Protein 4HDJ (pdb70)

InterPro domains:
  IPR002372 Pyrrolo-quinoline quinone repeat domain [PF13360] (75-305)
  IPR011047 Quinoprotein alcohol dehydrogenase-like superfamily [SSF50998] (29-369)
  IPR015943 WD40/YVTN repeat-like-containing domain superfamily [G3DSA:2.130.10.10] (16-380)
  IPR017687 Outer membrane protein assembly factor BamB [MF_00923] (1-379)
  IPR017687 Outer membrane protein assembly factor BamB [TIGR03300] (5-377)
  IPR018391 Pyrrolo-quinoline quinone beta-propeller repeat [SM00564] (62-93)
  IPR018391 Pyrrolo-quinoline quinone beta-propeller repeat [SM00564] (101-133)
  IPR018391 Pyrrolo-quinoline quinone beta-propeller repeat [SM00564] (142-173)
  IPR018391 Pyrrolo-quinoline quinone beta-propeller repeat [SM00564] (187-218)
  IPR018391 Pyrrolo-quinoline quinone beta-propeller repeat [SM00564] (238-269)
  IPR018391 Pyrrolo-quinoline quinone beta-propeller repeat [SM00564] (317-348)

Foldseek 3Di:
DWFDDDDDAADWEKDFQDKDFFAQAAPPAPAHAAWDDDPQWIWGHHQQQKIWIARQRRRHTQEIDRRRAGWQADFEDDQQWTWTWHQQQKIWTAGNRYRHTQEIDRDDAGFRYHWYDPNQWTWTAHQQGKTWTAGNRYRHTQDIAAPSDDDDQEGENEYWDDDDQWIWAQHRQQKIWIARNRRRHTPDIGRWADGDDPPVVPHHYYDYQQWDDDPQWIWRFGHPPKTFIAGNNYRHTPAMGHRHGFLHWEDDPQWIWTHHQQAKIWIAHNHRPDTQEMDRSRGRFRWATWYCAPQWIWIKGQQQKIFTAGVRYRHTNDIDRQERNIFHYYWDDDHQKTWTAGSRRMTIIIGIPPD

Radius of gyration: 19.26 Å; Cα contacts (8 Å, |Δi|>4): 1097; chains: 1; bounding box: 52×44×40 Å

Organism: Pseudomonas aeruginosa (strain ATCC 15692 / DSM 22644 / CIP 104116 / JCM 14847 / LMG 12228 / 1C / PRS 101 / PAO1) (NCBI:txid208964)

Sequence (355 aa):
PPAELTDFKEEVVLSKQWSRSVGDGQGDLYNLLEPAVDGSTIYAASAEGRVMAIQRETGDVLWKKDLERPVSGGVGVGYGLVLVGTLRGDVIALDEATGKKKWTKRVNSEVLSAPATNGDVVVVQTQDDKLIGLDAASGDQRWIYESTVPVLTLRGTGAPLIAGNMALAGLASGKVVAVDVQRGLPIWEQRVAIPQGRSELDRVVDIDGGLLLSGDTLYVVSYQGRAAALDVNSGRLLWQREASSYVGVAEGFGNIYVSQASGSVEGLDSRGASSLWNNDALARRQLSAPAVFSSNVVVGDLEGYVHLLSQVDGRFVGRERVDSDGVRVRPLVVGSWMYVFGNGGKLVAYTIRPG

Nearest PDB structures (foldseek):
  4hdj-assembly1_A  TM=1.003E+00  e=1.041E-75  Pseudomonas aeruginosa PAO1
  8qpv-assembly1_B  TM=9.099E-01  e=6.293E-30  Escherichia coli
  7ncs-assembly1_B  TM=8.739E-01  e=2.851E-30  Escherichia coli K-12
  6lyu-assembly1_B  TM=8.998E-01  e=1.660E-28  Escherichia coli K-12
  8qp5-assembly1_B  TM=8.867E-01  e=5.198E-29  Escherichia coli

CATH classification: 2.130.10.10

B-factor: mean 24.97, std 16.65, range [6.49, 145.75]

Structure (mmCIF, N/CA/C/O backbone):
data_4HDJ
#
_entry.id   4HDJ
#
_cell.length_a   82.984
_cell.length_b   82.984
_cell.length_c   83.380
_cell.angle_alpha   90.00
_cell.angle_beta   90.00
_cell.angle_gamma   120.00
#
_symmetry.space_group_name_H-M   'P 32 2 1'
#
loop_
_entity.id
_entity.type
_entity.pdbx_description
1 polymer 'Outer membrane protein assembly factor BamB'
2 water water
#
loop_
_atom_site.group_PDB
_atom_site.id
_atom_site.type_symbol
_atom_site.label_atom_id
_atom_site.label_alt_id
_atom_site.label_comp_id
_atom_site.label_asym_id
_atom_site.label_entity_id
_atom_site.label_seq_id
_atom_site.pdbx_PDB_ins_code
_atom_site.Cartn_x
_atom_site.Cartn_y
_atom_site.Cartn_z
_atom_site.occupancy
_atom_site.B_iso_or_equiv
_atom_site.auth_seq_id
_atom_site.auth_comp_id
_atom_site.auth_asym_id
_atom_site.auth_atom_id
_atom_site.pdbx_PDB_model_num
ATOM 1 N N . PRO A 1 13 ? 23.638 69.871 6.471 1.00 48.36 28 PRO A N 1
ATOM 2 C CA . PRO A 1 13 ? 24.822 69.353 5.770 1.00 42.25 28 PRO A CA 1
ATOM 3 C C . PRO A 1 13 ? 25.896 68.943 6.778 1.00 28.03 28 PRO A C 1
ATOM 4 O O . PRO A 1 13 ? 26.333 69.788 7.560 1.00 30.79 28 PRO A O 1
ATOM 8 N N . PRO A 1 14 ? 26.308 67.661 6.782 1.00 28.07 29 PRO A N 1
ATOM 9 C CA . PRO A 1 14 ? 27.246 67.238 7.826 1.00 18.91 29 PRO A CA 1
ATOM 10 C C . PRO A 1 14 ? 28.527 68.057 7.816 1.00 16.97 29 PRO A C 1
ATOM 11 O O . PRO A 1 14 ? 29.022 68.403 6.765 1.00 17.42 29 PRO A O 1
ATOM 15 N N . ALA A 1 15 ? 29.066 68.322 8.992 1.00 16.53 30 ALA A N 1
ATOM 16 C CA . ALA A 1 15 ? 30.353 68.991 9.104 1.00 13.05 30 ALA A CA 1
ATOM 17 C C . ALA A 1 15 ? 31.405 68.225 8.317 1.00 20.18 30 ALA A C 1
ATOM 18 O O . ALA A 1 15 ? 31.453 66.992 8.367 1.00 20.79 30 ALA A O 1
ATOM 20 N N . GLU A 1 16 ? 32.292 68.942 7.633 1.00 17.30 31 GLU A N 1
ATOM 21 C CA . GLU A 1 16 ? 33.364 68.288 6.894 1.00 19.24 31 GLU A CA 1
ATOM 22 C C . GLU A 1 16 ? 34.340 67.619 7.842 1.00 17.65 31 GLU A C 1
ATOM 23 O O . GLU A 1 16 ? 34.548 68.079 8.959 1.00 18.49 31 GLU A O 1
ATOM 29 N N . LEU A 1 17 ? 34.930 66.520 7.395 1.00 15.65 32 LEU A N 1
ATOM 30 C CA . LEU A 1 17 ? 35.951 65.861 8.196 1.00 20.36 32 LEU A CA 1
ATOM 31 C C . LEU A 1 17 ? 37.114 66.799 8.486 1.00 24.84 32 LEU A C 1
ATOM 32 O O . LEU A 1 17 ? 37.477 67.644 7.665 1.00 25.48 32 LEU A O 1
ATOM 37 N N . THR A 1 18 ? 37.689 66.633 9.670 1.00 18.66 33 THR A N 1
ATOM 38 C CA . THR A 1 18 ? 38.767 67.477 10.154 1.00 19.37 33 THR A CA 1
ATOM 39 C C . THR A 1 18 ? 40.074 66.695 10.179 1.00 26.64 33 THR A C 1
ATOM 40 O O . THR A 1 18 ? 40.080 65.486 10.387 1.00 19.94 33 THR A O 1
ATOM 47 N N . ASP A 1 19 ? 41.184 67.400 9.996 1.00 30.17 34 ASP A N 1
ATOM 48 C CA . ASP A 1 19 ? 42.506 66.796 10.109 1.00 21.19 34 ASP A CA 1
ATOM 49 C C . ASP A 1 19 ? 42.867 66.499 11.558 1.00 23.84 34 ASP A C 1
ATOM 50 O O . ASP A 1 19 ? 42.494 67.224 12.487 1.00 25.61 34 ASP A O 1
ATOM 55 N N . PHE A 1 20 ? 43.629 65.437 11.751 1.00 20.22 35 PHE A N 1
ATOM 56 C CA . PHE A 1 20 ? 44.107 65.090 13.071 1.00 13.45 35 PHE A CA 1
ATOM 57 C C . PHE A 1 20 ? 45.380 64.282 12.911 1.00 19.92 35 PHE A C 1
ATOM 58 O O . PHE A 1 20 ? 45.706 63.849 11.813 1.00 20.87 35 PHE A O 1
ATOM 66 N N . LYS A 1 21 ? 46.083 64.080 14.014 1.00 22.88 36 LYS A N 1
ATOM 67 C CA . LYS A 1 21 ? 47.335 63.349 13.979 1.00 28.00 36 LYS A CA 1
ATOM 68 C C . LYS A 1 21 ? 46.991 61.909 14.291 1.00 22.36 36 LYS A C 1
ATOM 69 O O . LYS A 1 21 ? 46.542 61.612 15.396 1.00 20.32 36 LYS A O 1
ATOM 75 N N . GLU A 1 22 ? 47.167 61.033 13.302 1.00 25.95 37 GLU A N 1
ATOM 76 C CA . GLU A 1 22 ? 46.790 59.624 13.446 1.00 20.22 37 GLU A CA 1
ATOM 77 C C . GLU A 1 22 ? 47.690 58.897 14.422 1.00 28.67 37 GLU A C 1
ATOM 78 O O . GLU A 1 22 ? 48.903 58.883 14.264 1.00 22.90 37 GLU A O 1
ATOM 84 N N . GLU A 1 23 ? 47.091 58.299 15.442 1.00 15.27 38 GLU A N 1
ATOM 85 C CA . GLU A 1 23 ? 47.861 57.560 16.447 1.00 23.91 38 GLU A CA 1
ATOM 86 C C . GLU A 1 23 ? 47.396 56.124 16.575 1.00 24.54 38 GLU A C 1
ATOM 87 O O . GLU A 1 23 ? 48.131 55.256 17.032 1.00 17.74 38 GLU A O 1
ATOM 93 N N . VAL A 1 24 ? 46.141 55.906 16.208 1.00 11.19 39 VAL A N 1
ATOM 94 C CA . VAL A 1 24 ? 45.498 54.584 16.312 1.00 14.41 39 VAL A CA 1
ATOM 95 C C . VAL A 1 24 ? 44.975 54.146 14.951 1.00 19.31 39 VAL A C 1
ATOM 96 O O . VAL A 1 24 ? 44.259 54.879 14.292 1.00 18.66 39 VAL A O 1
ATOM 106 N N . VAL A 1 25 ? 45.363 52.946 14.525 1.00 15.85 40 VAL A N 1
ATOM 107 C CA . VAL A 1 25 ? 45.029 52.458 13.204 1.00 12.52 40 VAL A CA 1
ATOM 108 C C . VAL A 1 25 ? 44.426 51.083 13.370 1.00 16.31 40 VAL A C 1
ATOM 109 O O . VAL A 1 25 ? 44.976 50.240 14.094 1.00 12.75 40 VAL A O 1
ATOM 119 N N . LEU A 1 26 ? 43.305 50.871 12.694 1.00 11.03 41 LEU A N 1
ATOM 120 C CA . LEU A 1 26 ? 42.614 49.603 12.723 1.00 14.21 41 LEU A CA 1
ATOM 121 C C . LEU A 1 26 ? 43.151 48.674 11.666 1.00 14.85 41 LEU A C 1
ATOM 122 O O . LEU A 1 26 ? 43.460 49.084 10.544 1.00 15.28 41 LEU A O 1
ATOM 127 N N . SER A 1 27 ? 43.230 47.403 12.044 1.00 14.88 42 SER A N 1
ATOM 128 C CA . SER A 1 27 ? 43.600 46.333 11.134 1.00 12.04 42 SER A CA 1
ATOM 129 C C . SER A 1 27 ? 42.325 45.554 10.836 1.00 11.96 42 SER A C 1
ATOM 130 O O . SER A 1 27 ? 41.682 45.066 11.755 1.00 13.26 42 SER A O 1
ATOM 133 N N . LYS A 1 28 ? 41.969 45.465 9.556 1.00 15.55 43 LYS A N 1
ATOM 134 C CA . LYS A 1 28 ? 40.736 44.777 9.127 1.00 14.79 43 LYS A CA 1
ATOM 135 C C . LYS A 1 28 ? 41.037 43.282 9.061 1.00 17.62 43 LYS A C 1
ATOM 136 O O . LYS A 1 28 ? 41.846 42.838 8.235 1.00 16.33 43 LYS A O 1
ATOM 142 N N . GLN A 1 29 ? 40.415 42.518 9.942 1.00 10.68 44 GLN A N 1
ATOM 143 C CA . GLN A 1 29 ? 40.646 41.067 9.981 1.00 11.68 44 GLN A CA 1
ATOM 144 C C . GLN A 1 29 ? 39.765 40.303 9.003 1.00 16.50 44 GLN A C 1
ATOM 145 O O . GLN A 1 29 ? 40.235 39.466 8.251 1.00 14.51 44 GLN A O 1
ATOM 151 N N . TRP A 1 30 ? 38.458 40.554 9.013 1.00 16.44 45 TRP A N 1
ATOM 152 C CA . TRP A 1 30 ? 37.601 39.931 8.018 1.00 17.38 45 TRP A CA 1
ATOM 153 C C . TRP A 1 30 ? 36.404 40.802 7.798 1.00 19.89 45 TRP A C 1
ATOM 154 O O . TRP A 1 30 ? 36.126 41.670 8.627 1.00 15.96 45 TRP A O 1
ATOM 165 N N . SER A 1 31 ? 35.746 40.618 6.662 1.00 19.32 46 SER A N 1
ATOM 166 C CA . SER A 1 31 ? 34.460 41.286 6.408 1.00 22.84 46 SER A CA 1
ATOM 167 C C . SER A 1 31 ? 33.531 40.343 5.667 1.00 17.81 46 SER A C 1
ATOM 168 O O . SER A 1 31 ? 33.942 39.554 4.810 1.00 15.14 46 SER A O 1
ATOM 171 N N . ARG A 1 32 ? 32.264 40.410 6.033 1.00 20.48 47 ARG A N 1
ATOM 172 C CA . ARG A 1 32 ? 31.246 39.563 5.441 1.00 22.77 47 ARG A CA 1
ATOM 173 C C . ARG A 1 32 ? 30.008 40.430 5.248 1.00 22.65 47 ARG A C 1
ATOM 174 O O . ARG A 1 32 ? 29.662 41.221 6.128 1.00 21.29 47 ARG A O 1
ATOM 182 N N . SER A 1 33 ? 29.357 40.284 4.102 1.00 16.88 48 SER A N 1
ATOM 183 C CA . SER A 1 33 ? 28.132 41.017 3.835 1.00 19.43 48 SER A CA 1
ATOM 184 C C . SER A 1 33 ? 27.002 40.155 4.328 1.00 24.65 48 SER A C 1
ATOM 185 O O . SER A 1 33 ? 26.974 38.945 4.062 1.00 22.47 48 SER A O 1
ATOM 188 N N . VAL A 1 34 ? 26.088 40.756 5.074 1.00 22.01 49 VAL A N 1
ATOM 189 C CA . VAL A 1 34 ? 24.899 40.036 5.462 1.00 26.84 49 VAL A CA 1
ATOM 190 C C . VAL A 1 34 ? 23.687 40.743 4.897 1.00 29.81 49 VAL A C 1
ATOM 191 O O . VAL A 1 34 ? 23.278 41.814 5.352 1.00 21.76 49 VAL A O 1
ATOM 201 N N . GLY A 1 35 ? 23.146 40.139 3.849 1.00 23.26 50 GLY A N 1
ATOM 202 C CA . GLY A 1 35 ? 21.950 40.652 3.224 1.00 18.79 50 GLY A CA 1
ATOM 203 C C . GLY A 1 35 ? 22.114 42.120 2.891 1.00 19.09 50 GLY A C 1
ATOM 204 O O . GLY A 1 35 ? 23.193 42.524 2.481 1.00 23.45 50 GLY A O 1
ATOM 205 N N . ASP A 1 36 ? 21.038 42.893 3.081 1.00 21.32 51 ASP A N 1
ATOM 206 C CA . ASP A 1 36 ? 20.985 44.349 2.827 1.00 20.20 51 ASP A CA 1
ATOM 207 C C . ASP A 1 36 ? 21.167 45.191 4.104 1.00 19.49 51 ASP A C 1
ATOM 208 O O . ASP A 1 36 ? 20.802 46.357 4.142 1.00 18.90 51 ASP A O 1
ATOM 213 N N . GLY A 1 37 ? 21.698 44.589 5.161 1.00 16.32 52 GLY A N 1
ATOM 214 C CA . GLY A 1 37 ? 21.919 45.315 6.409 1.00 17.16 52 GLY A CA 1
ATOM 215 C C . GLY A 1 37 ? 20.606 45.806 6.970 1.00 21.88 52 GLY A C 1
ATOM 216 O O . GLY A 1 37 ? 19.688 45.003 7.195 1.00 18.54 52 GLY A O 1
ATOM 217 N N . GLN A 1 38 ? 20.496 47.117 7.153 1.00 19.22 53 GLN A N 1
ATOM 218 C CA . GLN A 1 38 ? 19.341 47.724 7.816 1.00 13.53 53 GLN A CA 1
ATOM 219 C C . GLN A 1 38 ? 18.232 47.987 6.824 1.00 10.55 53 GLN A C 1
ATOM 220 O O . GLN A 1 38 ? 17.127 48.424 7.208 1.00 14.41 53 GLN A O 1
ATOM 226 N N . GLY A 1 39 ? 18.542 47.816 5.545 1.00 15.76 54 GLY A N 1
ATOM 227 C CA . GLY A 1 39 ? 17.554 48.034 4.503 1.00 18.35 54 GLY A CA 1
ATOM 228 C C . GLY A 1 39 ? 16.957 49.417 4.630 1.00 19.50 54 GLY A C 1
ATOM 229 O O . GLY A 1 39 ? 17.686 50.389 4.694 1.00 16.84 54 GLY A O 1
ATOM 230 N N . ASP A 1 40 ? 15.627 49.504 4.650 1.00 19.33 55 ASP A N 1
ATOM 231 C CA . ASP A 1 40 ? 14.921 50.779 4.764 1.00 23.04 55 ASP A CA 1
ATOM 232 C C . ASP A 1 40 ? 14.346 51.005 6.171 1.00 21.35 55 ASP A C 1
ATOM 233 O O . ASP A 1 40 ? 13.533 51.906 6.398 1.00 16.85 55 ASP A O 1
ATOM 238 N N . LEU A 1 41 ? 14.769 50.182 7.122 1.00 15.80 56 LEU A N 1
ATOM 239 C CA . LEU A 1 41 ? 14.351 50.351 8.507 1.00 12.96 56 LEU A CA 1
ATOM 240 C C . LEU A 1 41 ? 14.758 51.703 9.033 1.00 14.41 56 LEU A C 1
ATOM 241 O O . LEU A 1 41 ? 15.830 52.181 8.698 1.00 17.05 56 LEU A O 1
ATOM 246 N N . TYR A 1 42 ? 13.935 52.291 9.901 1.00 10.00 57 TYR A N 1
ATOM 247 C CA . TYR A 1 42 ? 14.335 53.474 10.669 1.00 12.88 57 TYR A CA 1
ATOM 248 C C . TYR A 1 42 ? 14.984 53.082 12.003 1.00 18.40 57 TYR A C 1
ATOM 249 O O . TYR A 1 42 ? 15.729 53.877 12.614 1.00 15.08 57 TYR A O 1
ATOM 258 N N . ASN A 1 43 ? 14.655 51.884 12.476 1.00 11.95 58 ASN A N 1
ATOM 259 C CA . ASN A 1 43 ? 15.256 51.351 13.700 1.00 15.68 58 ASN A CA 1
ATOM 260 C C . ASN A 1 43 ? 16.498 50.541 13.294 1.00 18.71 58 ASN A C 1
ATOM 261 O O . ASN A 1 43 ? 16.947 50.641 12.157 1.00 18.34 58 ASN A O 1
ATOM 266 N N . LEU A 1 44 ? 17.074 49.763 14.203 1.00 10.06 59 LEU A N 1
ATOM 267 C CA . LEU A 1 44 ? 18.358 49.123 13.941 1.00 10.09 59 LEU A CA 1
ATOM 268 C C . LEU A 1 44 ? 18.343 47.628 14.278 1.00 11.16 59 LEU A C 1
ATOM 269 O O . LEU A 1 44 ? 17.809 47.228 15.314 1.00 12.14 59 LEU A O 1
ATOM 274 N N . LEU A 1 45 ? 18.957 46.817 13.417 1.00 9.83 60 LEU A N 1
ATOM 275 C CA . LEU A 1 45 ? 19.239 45.416 13.726 1.00 11.73 60 LEU A CA 1
ATOM 276 C C . LEU A 1 45 ? 20.684 45.368 14.207 1.00 15.18 60 LEU A C 1
ATOM 277 O O . LEU A 1 45 ? 21.580 45.925 13.560 1.00 17.30 60 LEU A O 1
ATOM 282 N N . GLU A 1 46 ? 20.895 44.722 15.340 1.00 12.93 61 GLU A N 1
ATOM 283 C CA . GLU A 1 46 ? 22.190 44.708 16.011 1.00 12.48 61 GLU A CA 1
ATOM 284 C C . GLU A 1 46 ? 22.772 43.305 16.020 1.00 13.99 61 GLU A C 1
ATOM 285 O O . GLU A 1 46 ? 22.117 42.382 16.499 1.00 16.42 61 GLU A O 1
ATOM 291 N N . PRO A 1 47 ? 23.998 43.119 15.493 1.00 14.06 62 PRO A N 1
ATOM 292 C CA . PRO A 1 47 ? 24.628 41.791 15.655 1.00 7.56 62 PRO A CA 1
ATOM 293 C C . PRO A 1 47 ? 24.947 41.503 17.110 1.00 11.84 62 PRO A C 1
ATOM 294 O O . PRO A 1 47 ? 25.076 42.406 17.943 1.00 13.06 62 PRO A O 1
ATOM 298 N N . ALA A 1 48 ? 25.045 40.224 17.427 1.00 10.46 63 ALA A N 1
A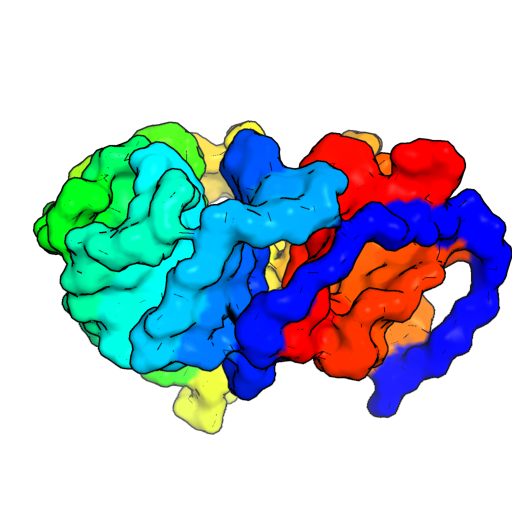TOM 299 C CA . ALA A 1 48 ? 25.312 39.827 18.785 1.00 10.11 63 ALA A CA 1
ATOM 300 C C . ALA A 1 48 ? 26.291 38.641 18.770 1.00 14.23 63 ALA A C 1
ATOM 301 O O . ALA A 1 48 ? 26.265 37.805 17.865 1.00 12.32 63 ALA A O 1
ATOM 303 N N . VAL A 1 49 ? 27.134 38.590 19.789 1.00 13.63 64 VAL A N 1
ATOM 304 C CA . VAL A 1 49 ? 28.088 37.505 19.938 1.00 13.50 64 VAL A CA 1
ATOM 305 C C . VAL A 1 49 ? 27.679 36.548 21.056 1.00 17.51 64 VAL A C 1
ATOM 306 O O . VAL A 1 49 ? 27.195 36.980 22.103 1.00 15.49 64 VAL A O 1
ATOM 316 N N . ASP A 1 50 ? 27.877 35.245 20.838 1.00 14.07 65 ASP A N 1
ATOM 317 C CA . ASP A 1 50 ? 27.813 34.276 21.915 1.00 15.02 65 ASP A CA 1
ATOM 318 C C . ASP A 1 50 ? 28.992 33.354 21.730 1.00 17.96 65 ASP A C 1
ATOM 319 O O . ASP A 1 50 ? 29.069 32.657 20.724 1.00 19.72 65 ASP A O 1
ATOM 324 N N . GLY A 1 51 ? 29.908 33.389 22.689 1.00 19.42 66 GLY A N 1
ATOM 325 C CA . GLY A 1 51 ? 31.124 32.603 22.612 1.00 25.30 66 GLY A CA 1
ATOM 326 C C . GLY A 1 51 ? 31.969 33.049 21.441 1.00 29.70 66 GLY A C 1
ATOM 327 O O . GLY A 1 51 ? 32.247 34.245 21.246 1.00 23.85 66 GLY A O 1
ATOM 328 N N . SER A 1 52 ? 32.369 32.080 20.638 1.00 20.65 67 SER A N 1
ATOM 329 C CA . SER A 1 52 ? 33.235 32.361 19.509 1.00 22.05 67 SER A CA 1
ATOM 330 C C . SER A 1 52 ? 32.455 32.672 18.239 1.00 18.76 67 SER A C 1
ATOM 331 O O . SER A 1 52 ? 33.044 32.755 17.184 1.00 18.38 67 SER A O 1
ATOM 334 N N . THR A 1 53 ? 31.134 32.870 18.326 1.00 18.04 68 THR A N 1
ATOM 335 C CA . THR A 1 53 ? 30.328 33.118 17.128 1.00 15.22 68 THR A CA 1
ATOM 336 C C . THR A 1 53 ? 29.666 34.499 17.194 1.00 16.52 68 THR A C 1
ATOM 337 O O . THR A 1 53 ? 29.249 34.922 18.267 1.00 17.90 68 THR A O 1
ATOM 344 N N . ILE A 1 54 ? 29.601 35.187 16.059 1.00 10.86 69 ILE A N 1
ATOM 345 C CA . ILE A 1 54 ? 28.804 36.410 15.919 1.00 18.22 69 ILE A CA 1
ATOM 346 C C . ILE A 1 54 ? 27.641 36.182 14.961 1.00 15.79 69 ILE A C 1
ATOM 347 O O . ILE A 1 54 ? 27.797 35.560 13.891 1.00 17.39 69 ILE A O 1
ATOM 357 N N . TYR A 1 55 ? 26.464 36.671 15.360 1.00 12.47 70 TYR A N 1
ATOM 358 C CA . TYR A 1 55 ? 25.233 36.409 14.631 1.00 15.23 70 TYR A CA 1
ATOM 359 C C . TYR A 1 55 ? 24.683 37.731 14.158 1.00 17.09 70 TYR A C 1
ATOM 360 O O . TYR A 1 55 ? 24.658 38.706 14.920 1.00 16.63 70 TYR A O 1
ATOM 369 N N . ALA A 1 56 ? 24.264 37.784 12.903 1.00 12.44 71 ALA A N 1
ATOM 370 C CA . ALA A 1 56 ? 23.793 39.044 12.344 1.00 20.74 71 ALA A CA 1
ATOM 371 C C . ALA A 1 56 ? 22.578 38.839 11.467 1.00 22.60 71 ALA A C 1
ATOM 372 O O . ALA A 1 56 ? 22.478 37.851 10.749 1.00 15.77 71 ALA A O 1
ATOM 374 N N . ALA A 1 57 ? 21.645 39.786 11.526 1.00 17.29 72 ALA A N 1
ATOM 375 C CA . ALA A 1 57 ? 20.465 39.702 10.687 1.00 20.03 72 ALA A CA 1
ATOM 376 C C . ALA A 1 57 ? 20.366 40.937 9.827 1.00 22.89 72 ALA A C 1
ATOM 377 O O . ALA A 1 57 ? 20.992 41.996 10.101 1.00 14.26 72 ALA A O 1
ATOM 379 N N . SER A 1 58 ? 19.549 40.800 8.794 1.00 15.17 73 SER A N 1
ATOM 380 C CA . SER A 1 58 ? 19.339 41.861 7.841 1.00 10.89 73 SER A CA 1
ATOM 381 C C . SER A 1 58 ? 17.855 42.042 7.548 1.00 17.33 73 SER A C 1
ATOM 382 O O . SER A 1 58 ? 17.050 41.130 7.773 1.00 12.70 73 SER A O 1
ATOM 385 N N . ALA A 1 59 ? 17.518 43.212 7.022 1.00 11.73 74 ALA A N 1
ATOM 386 C CA . ALA A 1 59 ? 16.122 43.599 6.872 1.00 22.88 74 ALA A CA 1
ATOM 387 C C . ALA A 1 59 ? 15.429 42.692 5.871 1.00 18.32 74 ALA A C 1
ATOM 388 O O . ALA A 1 59 ? 14.221 42.470 5.958 1.00 14.66 74 ALA A O 1
ATOM 390 N N . GLU A 1 60 ? 16.191 42.165 4.921 1.00 16.94 75 GLU A N 1
ATOM 391 C CA . GLU A 1 60 ? 15.634 41.248 3.919 1.00 17.42 75 GLU A CA 1
ATOM 392 C C . GLU A 1 60 ? 15.333 39.886 4.505 1.00 22.18 75 GLU A C 1
ATOM 393 O O . GLU A 1 60 ? 14.648 39.105 3.905 1.00 22.92 75 GLU A O 1
ATOM 399 N N . GLY A 1 61 ? 15.820 39.587 5.693 1.00 20.13 76 GLY A N 1
ATOM 400 C CA . GLY A 1 61 ? 15.480 38.313 6.292 1.00 19.30 76 GLY A CA 1
ATOM 401 C C . GLY A 1 61 ? 16.635 37.330 6.285 1.00 20.30 76 GLY A C 1
ATOM 402 O O . GLY A 1 61 ? 16.499 36.198 6.744 1.00 27.82 76 GLY A O 1
ATOM 403 N N . ARG A 1 62 ? 17.781 37.759 5.775 1.00 16.74 77 ARG A N 1
ATOM 404 C CA . ARG A 1 62 ? 18.973 36.928 5.837 1.00 16.80 77 ARG A CA 1
ATOM 405 C C . ARG A 1 62 ? 19.634 37.000 7.204 1.00 14.86 77 ARG A C 1
ATOM 406 O O . ARG A 1 62 ? 19.905 38.092 7.734 1.00 21.73 77 ARG A O 1
ATOM 414 N N . VAL A 1 63 ? 19.895 35.832 7.769 1.00 16.55 78 VAL A N 1
ATOM 415 C CA . VAL A 1 63 ? 20.517 35.729 9.077 1.00 15.66 78 VAL A CA 1
ATOM 416 C C . VAL A 1 63 ? 21.735 34.820 8.954 1.00 20.10 78 VAL A C 1
ATOM 417 O O . VAL A 1 63 ? 21.679 33.756 8.316 1.00 19.22 78 VAL A O 1
ATOM 427 N N . MET A 1 64 ? 22.819 35.215 9.597 1.00 16.70 79 MET A N 1
ATOM 428 C CA . MET A 1 64 ? 24.069 34.472 9.495 1.00 17.68 79 MET A CA 1
ATOM 429 C C . MET A 1 64 ? 24.740 34.254 10.831 1.00 19.35 79 MET A C 1
ATOM 430 O O . MET A 1 64 ? 24.608 35.071 11.759 1.00 16.34 79 MET A O 1
ATOM 435 N N . ALA A 1 65 ? 25.472 33.143 10.915 1.00 19.10 80 ALA A N 1
ATOM 436 C CA . ALA A 1 65 ? 26.334 32.844 12.037 1.00 17.24 80 ALA A CA 1
ATOM 437 C C . ALA A 1 65 ? 27.749 32.722 11.476 1.00 19.64 80 ALA A C 1
ATOM 438 O O . ALA A 1 65 ? 27.990 32.009 10.495 1.00 19.07 80 ALA A O 1
ATOM 440 N N . ILE A 1 66 ? 28.657 33.456 12.094 1.00 15.16 81 ILE A N 1
ATOM 441 C CA . ILE A 1 66 ? 30.017 33.643 11.564 1.00 17.00 81 ILE A CA 1
ATOM 442 C C . ILE A 1 66 ? 30.994 33.397 12.690 1.00 16.18 81 ILE A C 1
ATOM 443 O O . ILE A 1 66 ? 30.829 33.916 13.809 1.00 14.40 81 ILE A O 1
ATOM 453 N N . GLN A 1 67 ? 32.022 32.597 12.418 1.00 15.18 82 GLN A N 1
ATOM 454 C CA . GLN A 1 67 ? 33.095 32.437 13.375 1.00 19.16 82 GLN A CA 1
ATOM 455 C C . GLN A 1 67 ? 33.707 33.832 13.528 1.00 20.07 82 GLN A C 1
ATOM 456 O O . GLN A 1 67 ? 34.144 34.417 12.538 1.00 16.36 82 GLN A O 1
ATOM 462 N N . ARG A 1 68 ? 33.740 34.344 14.758 1.00 19.23 83 ARG A N 1
ATOM 463 C CA . ARG A 1 68 ? 33.947 35.772 14.988 1.00 11.39 83 ARG A CA 1
ATOM 464 C C . ARG A 1 68 ? 35.405 36.178 14.894 1.00 14.51 83 ARG A C 1
ATOM 465 O O . ARG A 1 68 ? 35.729 37.369 14.834 1.00 17.57 83 ARG A O 1
ATOM 473 N N . GLU A 1 69 ? 36.283 35.192 14.867 1.00 13.54 84 GLU A N 1
ATOM 474 C CA . GLU A 1 69 ? 37.701 35.496 14.691 1.00 9.79 84 GLU A CA 1
ATOM 475 C C . GLU A 1 69 ? 38.203 35.250 13.264 1.00 20.70 84 GLU A C 1
ATOM 476 O O . GLU A 1 69 ? 39.153 35.895 12.833 1.00 17.65 84 GLU A O 1
ATOM 482 N N . THR A 1 70 ? 37.580 34.341 12.527 1.00 24.77 85 THR A N 1
ATOM 483 C CA . THR A 1 70 ? 38.075 33.996 11.198 1.00 22.82 85 THR A CA 1
ATOM 484 C C . THR A 1 70 ? 37.212 34.528 10.097 1.00 28.20 85 THR A C 1
ATOM 485 O O . THR A 1 70 ? 37.668 34.676 8.963 1.00 20.91 85 THR A O 1
ATOM 492 N N . GLY A 1 71 ? 35.952 34.809 10.404 1.00 15.49 86 GLY A N 1
ATOM 493 C CA . GLY A 1 71 ? 35.054 35.235 9.367 1.00 22.46 86 GLY A CA 1
ATOM 494 C C . GLY A 1 71 ? 34.435 34.096 8.585 1.00 21.17 86 GLY A C 1
ATOM 495 O O . GLY A 1 71 ? 33.707 34.340 7.637 1.00 22.77 86 GLY A O 1
ATOM 496 N N . ASP A 1 72 ? 34.722 32.858 8.979 1.00 16.88 87 ASP A N 1
ATOM 497 C CA . ASP A 1 72 ? 34.178 31.693 8.300 1.00 16.96 87 ASP A CA 1
ATOM 498 C C . ASP A 1 72 ? 32.676 31.682 8.527 1.00 19.77 87 ASP A C 1
ATOM 499 O O . ASP A 1 72 ? 32.244 31.782 9.658 1.00 19.98 87 ASP A O 1
ATOM 504 N N . VAL A 1 73 ? 31.894 31.551 7.467 1.00 16.89 88 VAL A N 1
ATOM 505 C CA . VAL A 1 73 ? 30.443 31.409 7.607 1.00 25.44 88 VAL A CA 1
ATOM 506 C C . VAL A 1 73 ? 30.063 30.027 8.144 1.00 31.21 88 VAL A C 1
ATOM 507 O O . VAL A 1 73 ? 30.406 28.991 7.555 1.00 18.62 88 VAL A O 1
ATOM 517 N N . LEU A 1 74 ? 29.391 29.998 9.289 1.00 21.71 89 LEU A N 1
ATOM 518 C CA . LEU A 1 74 ? 28.983 28.721 9.885 1.00 22.43 89 LEU A CA 1
ATOM 519 C C . LEU A 1 74 ? 27.643 28.268 9.349 1.00 30.46 89 LEU A C 1
ATOM 520 O O . LEU A 1 74 ? 27.410 27.083 9.112 1.00 21.45 89 LEU A O 1
ATOM 525 N N . TRP A 1 75 ? 26.739 29.220 9.198 1.00 25.94 90 TRP A N 1
ATOM 526 C CA . TRP A 1 75 ? 25.474 28.957 8.552 1.00 25.22 90 TRP A CA 1
ATOM 527 C C . TRP A 1 75 ? 24.819 30.251 8.112 1.00 29.94 90 TRP A C 1
ATOM 528 O O . TRP A 1 75 ? 25.111 31.310 8.687 1.00 19.99 90 TRP A O 1
ATOM 539 N N . LYS A 1 76 ? 23.996 30.161 7.061 1.00 21.91 91 LYS A N 1
ATOM 540 C CA . LYS A 1 76 ? 23.125 31.254 6.626 1.00 31.41 91 LYS A CA 1
ATOM 541 C C . LYS A 1 76 ? 21.695 30.735 6.568 1.00 26.57 91 LYS A C 1
ATOM 542 O O . LYS A 1 76 ? 21.466 29.581 6.233 1.00 24.28 91 LYS A O 1
ATOM 548 N N . LYS A 1 77 ? 20.738 31.601 6.856 1.00 20.54 92 LYS A N 1
ATOM 549 C CA . LYS A 1 77 ? 19.339 31.272 6.706 1.00 20.13 92 LYS A CA 1
ATOM 550 C C . LYS A 1 77 ? 18.623 32.442 6.066 1.00 27.97 92 LYS A C 1
ATOM 551 O O . LYS A 1 77 ? 18.693 33.567 6.562 1.00 26.51 92 LYS A O 1
ATOM 557 N N . ASP A 1 78 ? 17.910 32.177 4.976 1.00 19.54 93 ASP A N 1
ATOM 558 C CA . ASP A 1 78 ? 17.116 33.202 4.314 1.00 19.06 93 ASP A CA 1
ATOM 559 C C . ASP A 1 78 ? 15.651 33.054 4.660 1.00 27.78 93 ASP A C 1
ATOM 560 O O . ASP A 1 78 ? 14.943 32.182 4.144 1.00 23.54 93 ASP A O 1
ATOM 565 N N . LEU A 1 79 ? 15.197 33.920 5.549 1.00 17.90 94 LEU A N 1
ATOM 566 C CA . LEU A 1 79 ? 13.871 33.783 6.125 1.00 19.64 94 LEU A CA 1
ATOM 567 C C . LEU A 1 79 ? 12.805 34.275 5.182 1.00 21.09 94 LEU A C 1
ATOM 568 O O . LEU A 1 79 ? 11.627 33.911 5.307 1.00 24.09 94 LEU A O 1
ATOM 573 N N . GLU A 1 80 ? 13.210 35.120 4.247 1.00 17.93 95 GLU A N 1
ATOM 574 C CA . GLU A 1 80 ? 12.289 35.685 3.276 1.00 29.15 95 GLU A CA 1
ATOM 575 C C . GLU A 1 80 ? 11.072 36.285 3.976 1.00 37.71 95 GLU A C 1
ATOM 576 O O . GLU A 1 80 ? 9.921 35.936 3.749 1.00 24.87 95 GLU A O 1
ATOM 582 N N . ARG A 1 81 ? 11.363 37.212 4.865 1.00 46.48 96 ARG A N 1
ATOM 583 C CA . ARG A 1 81 ? 10.341 38.088 5.364 1.00 49.64 96 ARG A CA 1
ATOM 584 C C . ARG A 1 81 ? 11.038 39.174 6.133 1.00 30.43 96 ARG A C 1
ATOM 585 O O . ARG A 1 81 ? 12.184 38.986 6.552 1.00 18.48 96 ARG A O 1
ATOM 593 N N . PRO A 1 82 ? 10.391 40.341 6.213 1.00 36.50 97 PRO A N 1
ATOM 594 C CA . PRO A 1 82 ? 10.870 41.594 6.803 1.00 22.92 97 PRO A CA 1
ATOM 595 C C . PRO A 1 82 ? 11.271 41.586 8.266 1.00 19.83 97 PRO A C 1
ATOM 596 O O . PRO A 1 82 ? 10.532 41.985 9.175 1.00 24.54 97 PRO A O 1
ATOM 600 N N . VAL A 1 83 ? 12.535 41.266 8.485 1.00 13.14 98 VAL A N 1
ATOM 601 C CA . VAL A 1 83 ? 13.048 41.248 9.826 1.00 10.75 98 VAL A CA 1
ATOM 602 C C . VAL A 1 83 ? 13.217 42.705 10.291 1.00 12.81 98 VAL A C 1
ATOM 603 O O . VAL A 1 83 ? 13.732 43.560 9.545 1.00 15.64 98 VAL A O 1
ATOM 613 N N . SER A 1 84 ? 12.744 42.975 11.508 1.00 16.73 99 SER A N 1
ATOM 614 C CA . SER A 1 84 ? 12.704 44.339 12.044 1.00 15.85 99 SER A CA 1
ATOM 615 C C . SER A 1 84 ? 13.244 44.420 13.442 1.00 19.76 99 SER A C 1
ATOM 616 O O . SER A 1 84 ? 13.419 45.485 13.995 1.00 20.22 99 SER A O 1
ATOM 619 N N . GLY A 1 85 ? 13.490 43.291 14.053 1.00 15.03 100 GLY A N 1
ATOM 620 C CA . GLY A 1 85 ? 14.027 43.319 15.385 1.00 12.09 100 GLY A CA 1
ATOM 621 C C . GLY A 1 85 ? 15.012 42.197 15.434 1.00 20.98 100 GLY A C 1
ATOM 622 O O . GLY A 1 85 ? 14.758 41.092 14.948 1.00 18.66 100 GLY A O 1
ATOM 623 N N . GLY A 1 86 ? 16.156 42.469 16.007 1.00 12.58 101 GLY A N 1
ATOM 624 C CA . GLY A 1 86 ? 17.165 41.435 16.009 1.00 7.11 101 GLY A CA 1
ATOM 625 C C . GLY A 1 86 ? 18.539 41.811 16.477 1.00 22.19 101 GLY A C 1
ATOM 626 O O . GLY A 1 86 ? 18.829 42.963 16.754 1.00 31.96 101 GLY A O 1
ATOM 627 N N . VAL A 1 87 ? 19.397 40.892 16.114 1.00 24.26 102 VAL A N 1
ATOM 628 C CA . VAL A 1 87 ? 19.630 39.630 16.827 1.00 25.68 102 VAL A CA 1
ATOM 629 C C . VAL A 1 87 ? 19.589 39.424 18.339 1.00 15.11 102 VAL A C 1
ATOM 630 O O . VAL A 1 87 ? 20.423 39.899 19.067 1.00 11.78 102 VAL A O 1
ATOM 640 N N . GLY A 1 88 ? 18.645 38.608 18.786 1.00 11.73 103 GLY A N 1
ATOM 641 C CA . GLY A 1 88 ? 18.720 38.034 20.118 1.00 9.99 103 GLY A CA 1
ATOM 642 C C . GLY A 1 88 ? 19.418 36.676 20.052 1.00 13.35 103 GLY A C 1
ATOM 643 O O . GLY A 1 88 ? 19.234 35.947 19.107 1.00 15.52 103 GLY A O 1
ATOM 644 N N . VAL A 1 89 ? 20.228 36.343 21.043 1.00 13.50 104 VAL A N 1
ATOM 645 C CA . VAL A 1 89 ? 20.879 35.043 21.032 1.00 9.29 104 VAL A CA 1
ATOM 646 C C . VAL A 1 89 ? 21.080 34.527 22.447 1.00 17.27 104 VAL A C 1
ATOM 647 O O . VAL A 1 89 ? 21.208 35.291 23.402 1.00 15.78 104 VAL A O 1
ATOM 657 N N . GLY A 1 90 ? 21.067 33.215 22.590 1.00 17.51 105 GLY A N 1
ATOM 658 C CA . GLY A 1 90 ? 21.467 32.618 23.836 1.00 26.12 105 GLY A CA 1
ATOM 659 C C . GLY A 1 90 ? 20.844 31.257 23.984 1.00 23.23 105 GLY A C 1
ATOM 660 O O . GLY A 1 90 ? 19.796 30.974 23.417 1.00 19.68 105 GLY A O 1
ATOM 661 N N . TYR A 1 91 ? 21.506 30.407 24.748 1.00 17.95 106 TYR A N 1
ATOM 662 C CA . TYR A 1 91 ? 20.897 29.166 25.204 1.00 18.29 106 TYR A CA 1
ATOM 663 C C . TYR A 1 91 ? 20.358 28.325 24.064 1.00 17.31 106 TYR A C 1
ATOM 664 O O . TYR A 1 91 ? 19.358 27.638 24.227 1.00 21.63 106 TYR A O 1
ATOM 673 N N . GLY A 1 92 ? 21.038 28.366 22.928 1.00 14.75 107 GLY A N 1
ATOM 674 C CA . GLY A 1 92 ? 20.726 27.525 21.797 1.00 22.99 107 GLY A CA 1
ATOM 675 C C . GLY A 1 92 ? 19.804 28.129 20.756 1.00 23.86 107 GLY A C 1
ATOM 676 O O . GLY A 1 92 ? 19.440 27.452 19.800 1.00 16.21 107 GLY A O 1
ATOM 677 N N . LEU A 1 93 ? 19.403 29.385 20.933 1.00 19.60 108 LEU A N 1
ATOM 678 C CA . LEU A 1 93 ? 18.520 30.022 19.964 1.00 15.52 108 LEU A CA 1
ATOM 679 C C . LEU A 1 93 ? 19.110 31.319 19.437 1.00 17.18 108 LEU A C 1
ATOM 680 O O . LEU A 1 93 ? 19.807 32.029 20.158 1.00 16.98 108 LEU A O 1
ATOM 685 N N . VAL A 1 94 ? 18.804 31.619 18.178 1.00 11.52 109 VAL A N 1
ATOM 686 C CA . VAL A 1 94 ? 18.966 32.953 17.623 1.00 15.10 109 VAL A CA 1
ATOM 687 C C . VAL A 1 94 ? 17.556 33.460 17.352 1.00 18.36 109 VAL A C 1
ATOM 688 O O . VAL A 1 94 ? 16.745 32.700 16.841 1.00 15.71 109 VAL A O 1
ATOM 698 N N . LEU A 1 95 ? 17.268 34.723 17.678 1.00 12.19 110 LEU A N 1
ATOM 699 C CA . LEU A 1 95 ? 15.892 35.226 17.683 1.00 12.57 110 LEU A CA 1
ATOM 700 C C . LEU A 1 95 ? 15.753 36.537 16.933 1.00 14.51 110 LEU A C 1
ATOM 701 O O . LEU A 1 95 ? 16.583 37.443 17.080 1.00 10.17 110 LEU A O 1
ATOM 706 N N . VAL A 1 96 ? 14.709 36.621 16.109 1.00 13.31 111 VAL A N 1
ATOM 707 C CA . VAL A 1 96 ? 14.393 37.853 15.390 1.00 14.87 111 VAL A CA 1
ATOM 708 C C . VAL A 1 96 ? 12.909 38.121 15.451 1.00 17.20 111 VAL A C 1
ATOM 709 O O . VAL A 1 96 ? 12.106 37.227 15.753 1.00 11.95 111 VAL A O 1
ATOM 719 N N . GLY A 1 97 ? 12.548 39.371 15.204 1.00 14.94 112 GLY A N 1
ATOM 720 C CA . GLY A 1 97 ? 11.143 39.765 15.092 1.00 10.71 112 GLY A CA 1
ATOM 721 C C . GLY A 1 97 ? 1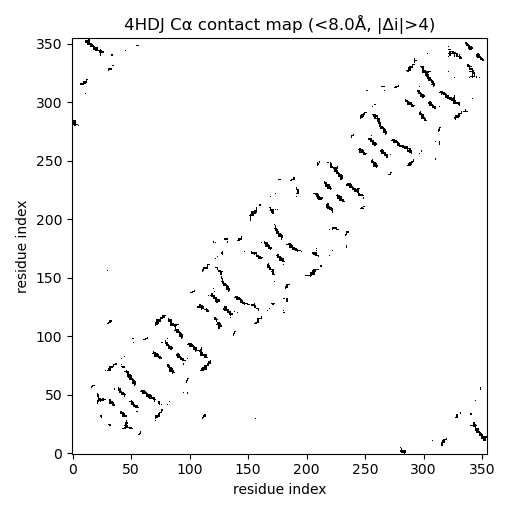0.936 40.321 13.705 1.00 13.86 112 GLY A C 1
ATOM 722 O O . GLY A 1 97 ? 11.888 40.760 13.034 1.00 16.25 112 GLY A O 1
ATOM 723 N N . THR A 1 98 ? 9.680 40.326 13.275 1.00 14.68 113 THR A N 1
ATOM 724 C CA . THR A 1 98 ? 9.324 40.796 11.952 1.00 18.52 113 THR A CA 1
ATOM 725 C C . THR A 1 98 ? 8.312 41.946 12.086 1.00 20.89 113 THR A C 1
ATOM 726 O O . THR A 1 98 ? 7.677 42.143 13.141 1.00 17.41 113 THR A O 1
ATOM 733 N N . LEU A 1 99 ? 8.187 42.714 11.016 1.00 21.61 114 LEU A N 1
ATOM 734 C CA . LEU A 1 99 ? 7.224 43.812 10.958 1.00 17.64 114 LEU A CA 1
ATOM 735 C C . LEU A 1 99 ? 5.786 43.320 10.965 1.00 22.31 114 LEU A C 1
ATOM 736 O O . LEU A 1 99 ? 4.859 44.110 11.120 1.00 21.61 114 LEU A O 1
ATOM 741 N N . ARG A 1 100 ? 5.610 42.017 10.771 1.00 17.81 115 ARG A N 1
ATOM 742 C CA . ARG A 1 100 ? 4.288 41.398 10.748 1.00 16.93 115 ARG A CA 1
ATOM 743 C C . ARG A 1 100 ? 3.954 40.916 12.146 1.00 22.52 115 ARG A C 1
ATOM 744 O O . ARG A 1 100 ? 2.851 40.436 12.408 1.00 24.44 115 ARG A O 1
ATOM 752 N N . GLY A 1 101 ? 4.916 41.040 13.047 1.00 14.80 116 GLY A N 1
ATOM 753 C CA . GLY A 1 101 ? 4.713 40.661 14.428 1.00 19.42 116 GLY A CA 1
ATOM 754 C C . GLY A 1 101 ? 5.126 39.225 14.674 1.00 19.68 116 GLY A C 1
ATOM 755 O O . GLY A 1 101 ? 4.787 38.646 15.686 1.00 20.69 116 GLY A O 1
ATOM 756 N N . ASP A 1 102 ? 5.881 38.642 13.759 1.00 8.87 117 ASP A N 1
ATOM 757 C CA . ASP A 1 102 ? 6.375 37.292 13.998 1.00 8.91 117 ASP A CA 1
ATOM 758 C C . ASP A 1 102 ? 7.610 37.347 14.867 1.00 13.81 117 ASP A C 1
ATOM 759 O O . ASP A 1 102 ? 8.415 38.260 14.717 1.00 14.49 117 ASP A O 1
ATOM 764 N N . VAL A 1 103 ? 7.747 36.367 15.768 1.00 8.18 118 VAL A N 1
ATOM 765 C CA . VAL A 1 103 ? 8.997 36.131 16.474 1.00 8.07 118 VAL A CA 1
ATOM 766 C C . VAL A 1 103 ? 9.458 34.764 15.991 1.00 10.21 118 VAL A C 1
ATOM 767 O O . VAL A 1 103 ? 8.720 33.802 16.087 1.00 10.89 118 VAL A O 1
ATOM 777 N N . ILE A 1 104 ? 10.655 34.699 15.447 1.00 9.73 119 ILE A N 1
ATOM 778 C CA . ILE A 1 104 ? 11.165 33.490 14.839 1.00 8.78 119 ILE A CA 1
ATOM 779 C C . ILE A 1 104 ? 12.412 33.079 15.576 1.00 10.44 119 ILE A C 1
ATOM 780 O O . ILE A 1 104 ? 13.321 33.890 15.820 1.00 10.10 119 ILE A O 1
ATOM 790 N N . ALA A 1 105 ? 12.425 31.813 15.964 1.00 10.09 120 ALA A N 1
ATOM 791 C CA . ALA A 1 105 ? 13.534 31.202 16.653 1.00 11.25 120 ALA A CA 1
ATOM 792 C C . ALA A 1 105 ? 14.258 30.244 15.726 1.00 13.16 120 ALA A C 1
ATOM 793 O O . ALA A 1 105 ? 13.648 29.390 15.093 1.00 13.02 120 ALA A O 1
ATOM 795 N N . LEU A 1 106 ? 15.576 30.401 15.654 1.00 11.13 121 LEU A N 1
ATOM 796 C CA . LEU A 1 106 ? 16.421 29.545 14.840 1.00 13.59 121 LEU A CA 1
ATOM 797 C C . LEU A 1 106 ? 17.413 28.802 15.727 1.00 17.26 121 LEU A C 1
ATOM 798 O O . LEU A 1 106 ? 17.830 29.310 16.759 1.00 16.09 121 LEU A O 1
ATOM 803 N N . ASP A 1 107 ? 17.830 27.613 15.310 1.00 13.89 122 ASP A N 1
ATOM 804 C CA . ASP A 1 107 ? 18.777 26.857 16.116 1.00 13.44 122 ASP A CA 1
ATOM 805 C C . ASP A 1 107 ? 20.118 27.569 16.005 1.00 18.31 122 ASP A C 1
ATOM 806 O O . ASP A 1 107 ? 20.538 27.923 14.920 1.00 13.04 122 ASP A O 1
ATOM 811 N N . GLU A 1 108 ? 20.778 27.768 17.132 1.00 20.19 123 GLU A N 1
ATOM 812 C CA . GLU A 1 108 ? 21.970 28.583 17.145 1.00 23.88 123 GLU A CA 1
ATOM 813 C C . GLU A 1 108 ? 23.098 27.872 16.429 1.00 24.83 123 GLU A C 1
ATOM 814 O O . GLU A 1 108 ? 23.974 28.509 15.857 1.00 26.51 123 GLU A O 1
ATOM 820 N N . ALA A 1 109 ? 23.062 26.546 16.441 1.00 22.32 124 ALA A N 1
ATOM 821 C CA . ALA A 1 109 ? 24.182 25.777 15.894 1.00 28.56 124 ALA A CA 1
ATOM 822 C C . ALA A 1 109 ? 24.047 25.528 14.398 1.00 32.20 124 ALA A C 1
ATOM 823 O O . ALA A 1 109 ? 25.043 25.363 13.716 1.00 22.56 124 ALA A O 1
ATOM 825 N N . THR A 1 110 ? 22.825 25.482 13.883 1.00 23.96 125 THR A N 1
ATOM 826 C CA . THR A 1 110 ? 22.614 25.109 12.480 1.00 29.04 125 THR A CA 1
ATOM 827 C C . THR A 1 110 ? 21.832 26.100 11.649 1.00 20.75 125 THR A C 1
ATOM 828 O O . THR A 1 110 ? 21.814 26.005 10.414 1.00 16.32 125 THR A O 1
ATOM 835 N N . GLY A 1 111 ? 21.140 27.021 12.322 1.00 19.34 126 GLY A N 1
ATOM 836 C CA . GLY A 1 111 ? 20.290 27.986 11.645 1.00 23.86 126 GLY A CA 1
ATOM 837 C C . GLY A 1 111 ? 18.919 27.460 11.265 1.00 23.55 126 GLY A C 1
ATOM 838 O O . GLY A 1 111 ? 18.145 28.152 10.625 1.00 20.98 126 GLY A O 1
ATOM 839 N N . LYS A 1 112 ? 18.625 26.227 11.645 1.00 18.39 127 LYS A N 1
ATOM 840 C CA . LYS A 1 112 ? 17.336 25.636 11.301 1.00 23.18 127 LYS A CA 1
ATOM 841 C C . LYS A 1 112 ? 16.225 26.366 12.062 1.00 13.25 127 LYS A C 1
ATOM 842 O O . LYS A 1 112 ? 16.345 26.607 13.261 1.00 18.97 127 LYS A O 1
ATOM 848 N N . LYS A 1 113 ? 15.140 26.683 11.376 1.00 19.56 128 LYS A N 1
ATOM 849 C CA . LYS A 1 113 ? 14.000 27.301 12.043 1.00 16.18 128 LYS A CA 1
ATOM 850 C C . LYS A 1 113 ? 13.403 26.328 13.055 1.00 15.15 128 LYS A C 1
ATOM 851 O O . LYS A 1 113 ? 13.145 25.157 12.732 1.00 13.31 128 LYS A O 1
ATOM 857 N N . LYS A 1 114 ? 13.186 26.803 14.280 1.00 15.28 129 LYS A N 1
ATOM 858 C CA . LYS A 1 114 ? 12.620 25.977 15.348 1.00 15.80 129 LYS A CA 1
ATOM 859 C C . LYS A 1 114 ? 11.129 26.242 15.564 1.00 14.13 129 LYS A C 1
ATOM 860 O O . LYS A 1 114 ? 10.335 25.323 15.713 1.00 14.07 129 LYS A O 1
ATOM 866 N N . TRP A 1 115 ? 10.761 27.511 15.614 1.00 11.06 130 TRP A N 1
ATOM 867 C CA . TRP A 1 115 ? 9.351 27.882 15.688 1.00 16.24 130 TRP A CA 1
ATOM 868 C C . TRP A 1 115 ? 9.146 29.336 15.318 1.00 9.81 130 TRP A C 1
ATOM 869 O O . TRP A 1 115 ? 10.108 30.133 15.210 1.00 12.20 130 TRP A O 1
ATOM 880 N N . THR A 1 116 ? 7.872 29.671 15.140 1.00 10.26 131 THR A N 1
ATOM 881 C CA . THR A 1 116 ? 7.479 31.029 14.817 1.00 16.35 131 THR A CA 1
ATOM 882 C C . THR A 1 116 ? 6.255 31.305 15.652 1.00 14.90 131 THR A C 1
ATOM 883 O O . THR A 1 116 ? 5.351 30.467 15.731 1.00 13.61 131 THR A O 1
ATOM 890 N N . LYS A 1 117 ? 6.233 32.458 16.309 1.00 10.59 132 LYS A N 1
ATOM 891 C CA . LYS A 1 117 ? 5.053 32.883 17.066 1.00 11.11 132 LYS A CA 1
ATOM 892 C C . LYS A 1 117 ? 4.589 34.252 16.606 1.00 13.78 132 LYS A C 1
ATOM 893 O O . LYS A 1 117 ? 5.340 35.217 16.651 1.00 11.35 132 LYS A O 1
ATOM 899 N N . ARG A 1 118 ? 3.328 34.337 16.202 1.00 10.46 133 ARG A N 1
ATOM 900 C CA . ARG A 1 118 ? 2.755 35.609 15.762 1.00 15.11 133 ARG A CA 1
ATOM 901 C C . ARG A 1 118 ? 2.314 36.322 17.007 1.00 13.29 133 ARG A C 1
ATOM 902 O O . ARG A 1 118 ? 1.512 35.816 17.803 1.00 13.62 133 ARG A O 1
ATOM 910 N N . VAL A 1 119 ? 2.827 37.526 17.161 1.00 11.66 134 VAL A N 1
ATOM 911 C CA . VAL A 1 119 ? 2.549 38.315 18.331 1.00 10.81 134 VAL A CA 1
ATOM 912 C C . VAL A 1 119 ? 1.666 39.523 17.883 1.00 12.73 134 VAL A C 1
ATOM 913 O O . VAL A 1 119 ? 1.539 39.778 16.695 1.00 13.62 134 VAL A O 1
ATOM 923 N N . ASN A 1 120 ? 1.032 40.176 18.858 1.00 12.49 135 ASN A N 1
ATOM 924 C CA . ASN A 1 120 ? 0.087 41.296 18.726 1.00 26.45 135 ASN A CA 1
ATOM 925 C C . ASN A 1 120 ? 0.486 42.557 17.970 1.00 24.71 135 ASN A C 1
ATOM 926 O O . ASN A 1 120 ? -0.361 43.411 17.742 1.00 23.95 135 ASN A O 1
ATOM 931 N N . SER A 1 121 ? 1.766 42.745 17.663 1.00 12.23 136 SER A N 1
ATOM 932 C CA . SER A 1 121 ? 2.260 44.067 17.323 1.00 16.78 136 SER A CA 1
ATOM 933 C C . SER A 1 121 ? 3.651 43.889 16.719 1.00 22.17 136 SER A C 1
ATOM 934 O O . SER A 1 121 ? 4.249 42.833 16.863 1.00 17.84 136 SER A O 1
ATOM 937 N N . GLU A 1 122 ? 4.154 44.893 16.006 1.00 16.60 137 GLU A N 1
ATOM 938 C CA . GLU A 1 122 ? 5.465 44.804 15.375 1.00 12.41 137 GLU A CA 1
ATOM 939 C C . GLU A 1 122 ? 6.536 44.595 16.440 1.00 10.55 137 GLU A C 1
ATOM 940 O O . GLU A 1 122 ? 6.419 45.109 17.564 1.00 12.34 137 GLU A O 1
ATOM 946 N N . VAL A 1 123 ? 7.592 43.878 16.082 1.00 11.64 138 VAL A N 1
ATOM 947 C CA . VAL A 1 123 ? 8.713 43.693 16.984 1.00 12.31 138 VAL A CA 1
ATOM 948 C C . VAL A 1 123 ? 9.922 44.416 16.394 1.00 6.59 138 VAL A C 1
ATOM 949 O O . VAL A 1 123 ? 10.430 44.031 15.318 1.00 12.47 138 VAL A O 1
ATOM 959 N N . LEU A 1 124 ? 10.335 45.509 17.040 1.00 8.85 139 LEU A N 1
ATOM 960 C CA . LEU A 1 124 ? 11.338 46.409 16.464 1.00 11.31 139 LEU A CA 1
ATOM 961 C C . LEU A 1 124 ? 12.675 46.318 17.205 1.00 16.52 139 LEU A C 1
ATOM 962 O O . LEU A 1 124 ? 13.551 47.191 17.054 1.00 12.12 139 LEU A O 1
ATOM 967 N N . SER A 1 125 ? 12.825 45.297 18.033 1.00 9.99 140 SER A N 1
ATOM 968 C CA . SER A 1 125 ? 14.046 45.142 18.811 1.00 11.57 140 SER A CA 1
ATOM 969 C C . SER A 1 125 ? 14.335 43.664 19.018 1.00 13.09 140 SER A C 1
ATOM 970 O O . SER A 1 125 ? 13.472 42.827 18.789 1.00 13.31 140 SER A O 1
ATOM 973 N N . ALA A 1 126 ? 15.552 43.353 19.448 1.00 9.66 141 ALA A N 1
ATOM 974 C CA . ALA A 1 126 ? 15.951 41.968 19.660 1.00 8.97 141 ALA A CA 1
ATOM 975 C C . ALA A 1 126 ? 15.251 41.308 20.846 1.00 11.28 141 ALA A C 1
ATOM 976 O O . ALA A 1 126 ? 15.301 41.800 21.964 1.00 11.99 141 ALA A O 1
ATOM 978 N N . PRO A 1 127 ? 14.614 40.165 20.620 1.00 11.11 142 PRO A N 1
ATOM 979 C CA . PRO A 1 127 ? 14.131 39.443 21.806 1.00 9.45 142 PRO A CA 1
ATOM 980 C C . PRO A 1 127 ? 15.277 38.982 22.723 1.00 12.10 142 PRO A C 1
ATOM 981 O O . PRO A 1 127 ? 16.389 38.797 22.247 1.00 13.70 142 PRO A O 1
ATOM 985 N N . ALA A 1 128 ? 15.015 38.823 24.019 1.00 9.19 143 ALA A N 1
ATOM 986 C CA . ALA A 1 128 ? 16.018 38.300 24.945 1.00 12.34 143 ALA A CA 1
ATOM 987 C C . ALA A 1 128 ? 15.634 36.901 25.338 1.00 19.14 143 ALA A C 1
ATOM 988 O O . ALA A 1 128 ? 14.466 36.526 25.258 1.00 15.67 143 ALA A O 1
ATOM 990 N N . THR A 1 129 ? 16.595 36.125 25.804 1.00 9.95 144 THR A N 1
ATOM 991 C CA . THR A 1 129 ? 16.227 34.789 26.296 1.00 7.31 144 THR A CA 1
ATOM 992 C C . THR A 1 129 ? 17.086 34.356 27.467 1.00 13.76 144 THR A C 1
ATOM 993 O O . THR A 1 129 ? 18.273 34.715 27.552 1.00 13.41 144 THR A O 1
ATOM 1000 N N . ASN A 1 130 ? 16.473 33.620 28.388 1.00 16.20 145 ASN A N 1
ATOM 1001 C CA . ASN A 1 130 ? 17.235 32.950 29.438 1.00 14.17 145 ASN A CA 1
ATOM 1002 C C . ASN A 1 130 ? 17.234 31.429 29.249 1.00 19.33 145 ASN A C 1
ATOM 1003 O O . ASN A 1 130 ? 17.647 30.674 30.125 1.00 19.70 145 ASN A O 1
ATOM 1008 N N . GLY A 1 131 ? 16.764 30.989 28.090 1.00 19.48 146 GLY A N 1
ATOM 1009 C CA . GLY A 1 131 ? 16.741 29.577 27.761 1.00 15.10 146 GLY A CA 1
ATOM 1010 C C . GLY A 1 131 ? 15.470 28.882 28.186 1.00 16.57 146 GLY A C 1
ATOM 1011 O O . GLY A 1 131 ? 15.230 27.746 27.791 1.00 20.85 146 GLY A O 1
ATOM 1012 N N . ASP A 1 132 ? 14.671 29.550 29.013 1.00 18.35 147 ASP A N 1
ATOM 1013 C CA . ASP A 1 132 ? 13.355 29.035 29.407 1.00 16.35 147 ASP A CA 1
ATOM 1014 C C . ASP A 1 132 ? 12.235 29.873 28.810 1.00 14.17 147 ASP A C 1
ATOM 1015 O O . ASP A 1 132 ? 11.240 29.336 28.314 1.00 14.64 147 ASP A O 1
ATOM 1020 N N . VAL A 1 133 ? 12.418 31.200 28.841 1.00 12.83 148 VAL A N 1
ATOM 1021 C CA . VAL A 1 133 ? 11.441 32.148 28.304 1.00 13.38 148 VAL A CA 1
ATOM 1022 C C . VAL A 1 133 ? 12.185 33.060 27.335 1.00 16.40 148 VAL A C 1
ATOM 1023 O O . VAL A 1 133 ? 13.355 33.387 27.552 1.00 17.67 148 VAL A O 1
ATOM 1033 N N . VAL A 1 134 ? 11.515 33.417 26.248 1.00 12.02 149 VAL A N 1
ATOM 1034 C CA . VAL A 1 134 ? 11.978 34.418 25.318 1.00 9.11 149 VAL A CA 1
ATOM 1035 C C . VAL A 1 134 ? 11.121 35.650 25.605 1.00 11.33 149 VAL A C 1
ATOM 1036 O O . VAL A 1 134 ? 9.878 35.560 25.578 1.00 11.96 149 VAL A O 1
ATOM 1046 N N . VAL A 1 135 ? 11.768 36.784 25.882 1.00 10.82 150 VAL A N 1
ATOM 1047 C CA . VAL A 1 135 ? 11.053 38.006 26.221 1.00 9.56 150 VAL A CA 1
ATOM 1048 C C . VAL A 1 135 ? 11.054 38.918 25.022 1.00 7.42 150 VAL A C 1
ATOM 1049 O O . VAL A 1 135 ? 12.103 39.241 24.464 1.00 10.48 150 VAL A O 1
ATOM 1059 N N . VAL A 1 136 ? 9.874 39.351 24.620 1.00 11.44 151 VAL A N 1
ATOM 1060 C CA . VAL A 1 136 ? 9.811 40.175 23.458 1.00 9.97 151 VAL A CA 1
ATOM 1061 C C . VAL A 1 136 ? 9.104 41.459 23.776 1.00 11.02 151 VAL A C 1
ATOM 1062 O O . VAL A 1 136 ? 8.085 41.484 24.461 1.00 10.19 151 VAL A O 1
ATOM 1072 N N . GLN A 1 137 ? 9.714 42.550 23.333 1.00 8.06 152 GLN A N 1
ATOM 1073 C CA . GLN A 1 137 ? 9.170 43.841 23.628 1.00 7.31 152 GLN A CA 1
ATOM 1074 C C . GLN A 1 137 ? 8.583 44.390 22.325 1.00 9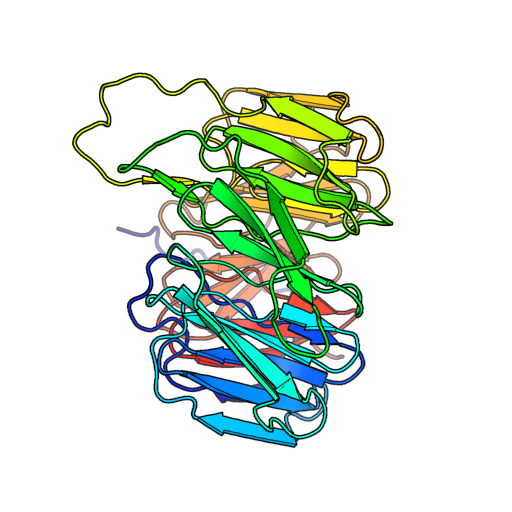.42 152 GLN A C 1
ATOM 1075 O O . GLN A 1 137 ? 9.254 44.451 21.306 1.00 12.05 152 GLN A O 1
ATOM 1081 N N . THR A 1 138 ? 7.322 44.772 22.350 1.00 8.69 153 THR A N 1
ATOM 1082 C CA . THR A 1 138 ? 6.644 45.175 21.126 1.00 9.22 153 THR A CA 1
ATOM 1083 C C . THR A 1 138 ? 6.597 46.689 20.969 1.00 10.62 153 THR A C 1
ATOM 1084 O O . THR A 1 138 ? 6.818 47.453 21.899 1.00 10.96 153 THR A O 1
ATOM 1091 N N . GLN A 1 139 ? 6.312 47.092 19.747 1.00 8.45 154 GLN A N 1
ATOM 1092 C CA . GLN A 1 139 ? 6.263 48.506 19.359 1.00 11.74 154 GLN A CA 1
ATOM 1093 C C . GLN A 1 139 ? 5.271 49.237 20.259 1.00 11.91 154 GLN A C 1
ATOM 1094 O O . GLN A 1 139 ? 5.451 50.426 20.564 1.00 13.34 154 GLN A O 1
ATOM 1100 N N . ASP A 1 140 ? 4.225 48.534 20.696 1.00 14.46 155 ASP A N 1
ATOM 1101 C CA . ASP A 1 140 ? 3.155 49.171 21.496 1.00 15.84 155 ASP A CA 1
ATOM 1102 C C . ASP A 1 140 ? 3.288 48.933 23.007 1.00 12.09 155 ASP A C 1
ATOM 1103 O O . ASP A 1 140 ? 2.309 48.987 23.751 1.00 15.51 155 ASP A O 1
ATOM 1108 N N . ASP A 1 141 ? 4.513 48.720 23.464 1.00 12.95 156 ASP A N 1
ATOM 1109 C CA . ASP A 1 141 ? 4.830 48.715 24.897 1.00 13.92 156 ASP A CA 1
ATOM 1110 C C . ASP A 1 141 ? 4.288 47.501 25.682 1.00 18.11 156 ASP A C 1
ATOM 1111 O O . ASP A 1 141 ? 3.994 47.583 26.869 1.00 19.68 156 ASP A O 1
ATOM 1116 N N . LYS A 1 142 ? 4.190 46.362 25.019 1.00 15.57 157 LYS A N 1
ATOM 1117 C CA . LYS A 1 142 ? 3.975 45.109 25.743 1.00 21.35 157 LYS A CA 1
ATOM 1118 C C . LYS A 1 142 ? 5.276 44.365 25.876 1.00 14.36 157 LYS A C 1
ATOM 1119 O O . LYS A 1 142 ? 6.156 44.477 25.018 1.00 14.30 157 LYS A O 1
ATOM 1125 N N . LEU A 1 143 ? 5.393 43.632 26.976 1.00 11.38 158 LEU A N 1
ATOM 1126 C CA . LEU A 1 143 ? 6.394 42.607 27.127 1.00 10.22 158 LEU A CA 1
ATOM 1127 C C . LEU A 1 143 ? 5.643 41.298 27.125 1.00 11.20 158 LEU A C 1
ATOM 1128 O O . LEU A 1 143 ? 4.712 41.100 27.899 1.00 14.97 158 LEU A O 1
ATOM 1133 N N . ILE A 1 144 ? 6.044 40.423 26.225 1.00 10.15 159 ILE A N 1
ATOM 1134 C CA . ILE A 1 144 ? 5.469 39.112 26.110 1.00 8.70 159 ILE A CA 1
ATOM 1135 C C . ILE A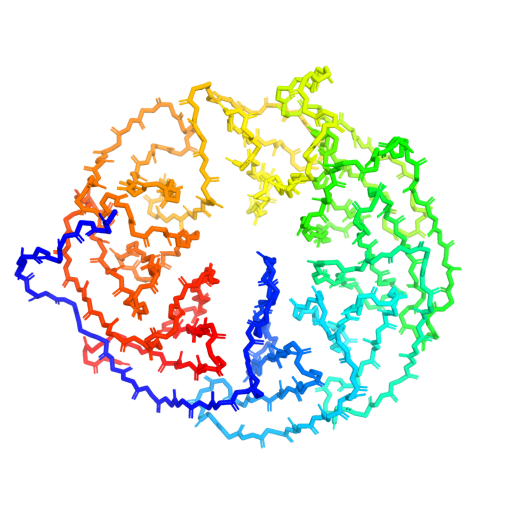 1 144 ? 6.546 38.067 26.352 1.00 14.21 159 ILE A C 1
ATOM 1136 O O . ILE A 1 144 ? 7.648 38.179 25.802 1.00 15.35 159 ILE A O 1
ATOM 1146 N N . GLY A 1 145 ? 6.232 37.095 27.212 1.00 12.34 160 GLY A N 1
ATOM 1147 C CA . GLY A 1 145 ? 7.093 35.948 27.489 1.00 8.95 160 GLY A CA 1
ATOM 1148 C C . GLY A 1 145 ? 6.580 34.727 26.758 1.00 12.70 160 GLY A C 1
ATOM 1149 O O . GLY A 1 145 ? 5.400 34.335 26.893 1.00 13.03 160 GLY A O 1
ATOM 1150 N N . LEU A 1 146 ? 7.454 34.162 25.948 1.00 8.97 161 LEU A N 1
ATOM 1151 C CA . LEU A 1 146 ? 7.151 33.013 25.131 1.00 13.33 161 LEU A CA 1
ATOM 1152 C C . LEU A 1 146 ? 7.959 31.847 25.645 1.00 14.79 161 LEU A C 1
ATOM 1153 O O . LEU A 1 146 ? 9.096 32.030 26.058 1.00 14.20 161 LEU A O 1
ATOM 1158 N N . ASP A 1 147 ? 7.389 30.649 25.612 1.00 12.08 162 ASP A N 1
ATOM 1159 C CA . ASP A 1 147 ? 8.186 29.436 25.867 1.00 15.49 162 ASP A CA 1
ATOM 1160 C C . ASP A 1 147 ? 9.350 29.262 24.886 1.00 11.62 162 ASP A C 1
ATOM 1161 O O . ASP A 1 147 ? 9.159 29.228 23.668 1.00 10.50 162 ASP A O 1
ATOM 1166 N N . ALA A 1 148 ? 10.567 29.109 25.402 1.00 16.92 163 ALA A N 1
ATOM 1167 C CA . ALA A 1 148 ? 11.748 29.001 24.525 1.00 14.18 163 ALA A CA 1
ATOM 1168 C C . ALA A 1 148 ? 11.718 27.761 23.650 1.00 18.96 163 ALA A C 1
ATOM 1169 O O . ALA A 1 148 ? 12.281 27.758 22.564 1.00 13.95 163 ALA A O 1
ATOM 1171 N N . ALA A 1 149 ? 11.047 26.712 24.119 1.00 16.38 164 ALA A N 1
ATOM 1172 C CA . ALA A 1 149 ? 10.994 25.455 23.373 1.00 17.93 164 ALA A CA 1
ATOM 1173 C C . ALA A 1 149 ? 10.005 25.473 22.212 1.00 15.51 164 ALA A C 1
ATOM 1174 O O . ALA A 1 149 ? 10.280 24.920 21.153 1.00 16.44 164 ALA A O 1
ATOM 1176 N N . SER A 1 150 ? 8.854 26.116 22.396 1.00 15.94 165 SER A N 1
ATOM 1177 C CA . SER A 1 150 ? 7.779 26.049 21.405 1.00 17.79 165 SER A CA 1
ATOM 1178 C C . SER A 1 150 ? 7.267 27.373 20.837 1.00 17.57 165 SER A C 1
ATOM 1179 O O . SER A 1 150 ? 6.572 27.368 19.814 1.00 14.04 165 SER A O 1
ATOM 1182 N N . GLY A 1 151 ? 7.559 28.478 21.526 1.00 10.82 166 GLY A N 1
ATOM 1183 C CA . GLY A 1 151 ? 6.998 29.786 21.180 1.00 14.74 166 GLY A CA 1
ATOM 1184 C C . GLY A 1 151 ? 5.660 30.148 21.812 1.00 12.43 166 GLY A C 1
ATOM 1185 O O . GLY A 1 151 ? 5.188 31.276 21.667 1.00 14.37 166 GLY A O 1
ATOM 1186 N N . ASP A 1 152 ? 5.045 29.191 22.506 1.00 12.50 167 ASP A N 1
ATOM 1187 C CA . ASP A 1 152 ? 3.729 29.359 23.124 1.00 14.56 167 ASP A CA 1
ATOM 1188 C C . ASP A 1 152 ? 3.808 30.486 24.153 1.00 14.52 167 ASP A C 1
ATOM 1189 O O . ASP A 1 152 ? 4.803 30.614 24.852 1.00 14.25 167 ASP A O 1
ATOM 1194 N N . GLN A 1 153 ? 2.778 31.319 24.214 1.00 10.76 168 GLN A N 1
ATOM 1195 C CA . GLN A 1 153 ? 2.756 32.403 25.161 1.00 12.38 168 GLN A CA 1
ATOM 1196 C C . GLN A 1 153 ? 2.708 31.900 26.591 1.00 23.04 168 GLN A C 1
ATOM 1197 O O . GLN A 1 153 ? 1.853 31.095 26.943 1.00 20.03 168 GLN A O 1
ATOM 1203 N N . ARG A 1 154 ? 3.624 32.394 27.414 1.00 11.93 169 ARG A N 1
ATOM 1204 C CA . ARG A 1 154 ? 3.622 32.112 28.846 1.00 14.35 169 ARG A CA 1
ATOM 1205 C C . ARG A 1 154 ? 2.963 33.205 29.666 1.00 23.26 169 ARG A C 1
ATOM 1206 O O . ARG A 1 154 ? 2.245 32.916 30.613 1.00 20.88 169 ARG A O 1
ATOM 1214 N N . TRP A 1 155 ? 3.261 34.453 29.325 1.00 14.96 170 TRP A N 1
ATOM 1215 C CA . TRP A 1 155 ? 2.717 35.616 30.025 1.00 17.03 170 TRP A CA 1
ATOM 1216 C C . TRP A 1 155 ? 2.750 36.876 29.194 1.00 17.14 170 TRP A C 1
ATOM 1217 O O . TRP A 1 155 ? 3.439 36.955 28.178 1.00 12.76 170 TRP A O 1
ATOM 1228 N N . ILE A 1 156 ? 1.994 37.876 29.621 1.00 13.68 171 ILE A N 1
ATOM 1229 C CA . ILE A 1 156 ? 2.050 39.168 28.953 1.00 13.19 171 ILE A CA 1
ATOM 1230 C C . ILE A 1 156 ? 1.979 40.262 29.989 1.00 12.36 171 ILE A C 1
ATOM 1231 O O . ILE A 1 156 ? 1.249 40.150 30.990 1.00 19.03 171 ILE A O 1
ATOM 1241 N N . TYR A 1 157 ? 2.756 41.301 29.767 1.00 17.83 172 TYR A N 1
ATOM 1242 C CA . TYR A 1 157 ? 2.752 42.441 30.650 1.00 19.94 172 TYR A CA 1
ATOM 1243 C C . TYR A 1 157 ? 2.397 43.646 29.830 1.00 19.20 172 TYR A C 1
ATOM 1244 O O . TYR A 1 157 ? 3.143 44.068 28.944 1.00 15.45 172 TYR A O 1
ATOM 1253 N N . GLU A 1 158 ? 1.241 44.203 30.129 1.00 16.31 173 GLU A N 1
ATOM 1254 C CA . GLU A 1 158 ? 0.651 45.218 29.293 1.00 24.11 173 GLU A CA 1
ATOM 1255 C C . GLU A 1 158 ? 0.107 46.257 30.244 1.00 41.18 173 GLU A C 1
ATOM 1256 O O . GLU A 1 158 ? -1.001 46.118 30.752 1.00 43.79 173 GLU A O 1
ATOM 1262 N N . SER A 1 159 ? 0.921 47.253 30.547 1.00 48.41 174 SER A N 1
ATOM 1263 C CA . SER A 1 159 ? 0.455 48.432 31.258 1.00 62.09 174 SER A CA 1
ATOM 1264 C C . SER A 1 159 ? 0.410 49.540 30.225 1.00 78.02 174 SER A C 1
ATOM 1265 O O . SER A 1 159 ? 0.260 50.711 30.555 1.00 78.73 174 SER A O 1
ATOM 1268 N N . THR A 1 160 ? 0.501 49.127 28.962 1.00 104.37 175 THR A N 1
ATOM 1269 C CA . THR A 1 160 ? 0.973 49.985 27.878 1.00 116.02 175 THR A CA 1
ATOM 1270 C C . THR A 1 160 ? 0.857 51.491 28.170 1.00 118.85 175 THR A C 1
ATOM 1271 O O . THR A 1 160 ? 1.887 52.143 28.358 1.00 115.02 175 THR A O 1
ATOM 1273 N N . VAL A 1 161 ? -0.349 52.062 28.208 1.00 119.31 176 VAL A N 1
ATOM 1274 C CA . VAL A 1 161 ? -1.587 51.410 27.784 1.00 118.37 176 VAL A CA 1
ATOM 1275 C C . VAL A 1 161 ? -1.917 51.753 26.315 1.00 120.61 176 VAL A C 1
ATOM 1276 O O . VAL A 1 161 ? -2.448 50.913 25.587 1.00 122.81 176 VAL A O 1
ATOM 1278 N N . PRO A 1 162 ? -1.615 52.996 25.887 1.00 117.35 177 PRO A N 1
ATOM 1279 C CA . PRO A 1 162 ? -1.574 53.442 24.486 1.00 114.77 177 PRO A CA 1
ATOM 1280 C C . PRO A 1 162 ? -0.118 53.345 23.985 1.00 107.01 177 PRO A C 1
ATOM 1281 O O . PRO A 1 162 ? 0.557 52.479 24.537 1.00 115.80 177 PRO A O 1
ATOM 1285 N N . VAL A 1 163 ? 0.387 54.121 23.014 1.00 85.52 178 VAL A N 1
ATOM 1286 C CA . VAL A 1 163 ? -0.343 55.083 22.190 1.00 63.54 178 VAL A CA 1
ATOM 1287 C C . VAL A 1 163 ? 0.108 54.940 20.730 1.00 56.75 178 VAL A C 1
ATOM 1288 O O . VAL A 1 163 ? 1.262 54.583 20.445 1.00 46.32 178 VAL A O 1
ATOM 1298 N N . LEU A 1 164 ? -0.797 55.235 19.806 1.00 58.58 179 LEU A N 1
ATOM 1299 C CA . LEU A 1 164 ? -0.593 54.924 18.390 1.00 56.95 179 LEU A CA 1
ATOM 1300 C C . LEU A 1 164 ? 0.509 55.741 17.698 1.00 51.08 179 LEU A C 1
ATOM 1301 O O . LEU A 1 164 ? 0.978 55.361 16.622 1.00 48.63 179 LEU A O 1
ATOM 1306 N N . THR A 1 165 ? 0.921 56.856 18.296 1.00 29.05 180 THR A N 1
ATOM 1307 C CA . THR A 1 165 ? 1.911 57.705 17.655 1.00 22.72 180 THR A CA 1
ATOM 1308 C C . THR A 1 165 ? 3.326 57.536 18.219 1.00 18.66 180 THR A C 1
ATOM 1309 O O . THR A 1 165 ? 4.212 58.312 17.907 1.00 19.31 180 THR A O 1
ATOM 1316 N N . LEU A 1 166 ? 3.543 56.537 19.058 1.00 15.13 181 LEU A N 1
ATOM 1317 C CA . LEU A 1 166 ? 4.898 56.283 19.540 1.00 11.25 181 LEU A CA 1
ATOM 1318 C C . LEU A 1 166 ? 5.233 54.866 19.120 1.00 14.51 181 LEU A C 1
ATOM 1319 O O . LEU A 1 166 ? 4.351 53.994 19.143 1.00 15.51 181 LEU A O 1
ATOM 1324 N N . ARG A 1 167 ? 6.484 54.643 18.727 1.00 9.18 182 ARG A N 1
ATOM 1325 C CA . ARG A 1 167 ? 6.992 53.287 18.570 1.00 10.28 182 ARG A CA 1
ATOM 1326 C C . ARG A 1 167 ? 8.137 53.040 19.525 1.00 12.55 182 ARG A C 1
ATOM 1327 O O . ARG A 1 167 ? 9.122 53.776 19.517 1.00 15.72 182 ARG A O 1
ATOM 1335 N N . GLY A 1 168 ? 8.023 51.999 20.332 1.00 13.71 183 GLY A N 1
ATOM 1336 C CA . GLY A 1 168 ? 9.080 51.638 21.251 1.00 10.23 183 GLY A CA 1
ATOM 1337 C C . GLY A 1 168 ? 10.057 50.770 20.505 1.00 10.43 183 GLY A C 1
ATOM 1338 O O . GLY A 1 168 ? 9.682 49.732 19.962 1.00 13.11 183 GLY A O 1
ATOM 1339 N N . THR A 1 169 ? 11.311 51.193 20.449 1.00 10.31 184 THR A N 1
ATOM 1340 C CA . THR A 1 169 ? 12.327 50.425 19.765 1.00 14.07 184 THR A CA 1
ATOM 1341 C C . THR A 1 169 ? 13.368 49.895 20.761 1.00 12.19 184 THR A C 1
ATOM 1342 O O . THR A 1 169 ? 14.368 49.307 20.343 1.00 13.61 184 THR A O 1
ATOM 1349 N N . GLY A 1 170 ? 13.119 50.050 22.061 1.00 15.99 185 GLY A N 1
ATOM 1350 C CA . GLY A 1 170 ? 14.022 49.501 23.069 1.00 15.57 185 GLY A CA 1
ATOM 1351 C C . GLY A 1 170 ? 14.039 47.979 23.100 1.00 13.16 185 GLY A C 1
ATOM 1352 O O . GLY A 1 170 ? 13.037 47.336 22.856 1.00 13.96 185 GLY A O 1
ATOM 1353 N N . ALA A 1 171 ? 15.203 47.403 23.400 1.00 10.69 186 ALA A N 1
ATOM 1354 C CA . ALA A 1 171 ? 15.343 45.970 23.557 1.00 10.44 186 ALA A CA 1
ATOM 1355 C C . ALA A 1 171 ? 15.273 45.605 25.021 1.00 7.65 186 ALA A C 1
ATOM 1356 O O . ALA A 1 171 ? 15.863 46.264 25.873 1.00 9.41 186 ALA A O 1
ATOM 1358 N N . PRO A 1 172 ? 14.619 44.494 25.316 1.00 9.36 187 PRO A N 1
ATOM 1359 C CA . PRO A 1 172 ? 14.527 44.023 26.682 1.00 12.44 187 PRO A CA 1
ATOM 1360 C C . PRO A 1 172 ? 15.848 43.357 27.100 1.00 7.88 187 PRO A C 1
ATOM 1361 O O . PRO A 1 172 ? 16.545 42.754 26.262 1.00 10.25 187 PRO A O 1
ATOM 1365 N N . LEU A 1 173 ? 16.180 43.458 28.385 1.00 7.95 188 LEU A N 1
ATOM 1366 C CA . LEU A 1 173 ? 17.370 42.804 28.900 1.00 17.13 188 LEU A CA 1
ATOM 1367 C C . LEU A 1 173 ? 16.999 41.900 30.041 1.00 15.01 188 LEU A C 1
ATOM 1368 O O . LEU A 1 173 ? 16.215 42.280 30.884 1.00 18.20 188 LEU A O 1
ATOM 1373 N N . ILE A 1 174 ? 17.611 40.730 30.107 1.00 16.24 189 ILE A N 1
ATOM 1374 C CA . ILE A 1 174 ? 17.410 39.850 31.254 1.00 17.10 189 ILE A CA 1
ATOM 1375 C C . ILE A 1 174 ? 18.561 40.060 32.234 1.00 20.22 189 ILE A C 1
ATOM 1376 O O . ILE A 1 174 ? 19.738 40.027 31.855 1.00 23.07 189 ILE A O 1
ATOM 1386 N N . ALA A 1 175 ? 18.229 40.364 33.480 1.00 16.30 190 ALA A N 1
ATOM 1387 C CA . ALA A 1 175 ? 19.274 40.561 34.464 1.00 28.51 190 ALA A CA 1
ATOM 1388 C C . ALA A 1 175 ? 19.372 39.248 35.181 1.00 45.50 190 ALA A C 1
ATOM 1389 O O . ALA A 1 175 ? 20.104 38.371 34.742 1.00 66.21 190 ALA A O 1
ATOM 1391 N N . GLY A 1 176 ? 18.628 39.051 36.246 1.00 32.11 191 GLY A N 1
ATOM 1392 C CA . GLY A 1 176 ? 18.727 37.748 36.889 1.00 31.23 191 GLY A CA 1
ATOM 1393 C C . GLY A 1 176 ? 17.464 37.000 36.551 1.00 17.37 191 GLY A C 1
ATOM 1394 O O . GLY A 1 176 ? 17.268 36.498 35.439 1.00 15.23 191 GLY A O 1
ATOM 1395 N N . ASN A 1 177 ? 16.570 37.003 37.516 1.00 20.90 192 ASN A N 1
ATOM 1396 C CA . ASN A 1 177 ? 15.217 36.549 37.300 1.00 22.82 192 ASN A CA 1
ATOM 1397 C C . ASN A 1 177 ? 14.332 37.704 36.820 1.00 17.59 192 ASN A C 1
ATOM 1398 O O . ASN A 1 177 ? 13.110 37.576 36.802 1.00 16.36 192 ASN A O 1
ATOM 1403 N N . MET A 1 178 ? 14.943 38.836 36.463 1.00 11.05 193 MET A N 1
ATOM 1404 C CA . MET A 1 178 ? 14.184 39.986 35.965 1.00 21.19 193 MET A CA 1
ATOM 1405 C C . MET A 1 178 ? 14.385 40.271 34.485 1.00 15.09 193 MET A C 1
ATOM 1406 O O . MET A 1 178 ? 15.483 40.126 33.965 1.00 17.80 193 MET A O 1
ATOM 1411 N N . ALA A 1 179 ? 13.312 40.679 33.812 1.00 14.27 194 ALA A N 1
ATOM 1412 C CA . ALA A 1 179 ? 13.409 41.266 32.483 1.00 11.82 194 ALA A CA 1
ATOM 1413 C C . ALA A 1 179 ? 13.243 42.780 32.645 1.00 16.68 194 ALA A C 1
ATOM 1414 O O . ALA A 1 179 ? 12.287 43.212 33.263 1.00 13.74 194 ALA A O 1
ATOM 1416 N N . LEU A 1 180 ? 14.179 43.571 32.116 1.00 11.84 195 LEU A N 1
ATOM 1417 C CA . LEU A 1 180 ? 14.102 45.033 32.173 1.00 11.33 195 LEU A CA 1
ATOM 1418 C C . LEU A 1 180 ? 13.747 45.622 30.800 1.00 11.30 195 LEU A C 1
ATOM 1419 O O . LEU A 1 180 ? 14.135 45.102 29.751 1.00 15.30 195 LEU A O 1
ATOM 1424 N N . ALA A 1 181 ? 12.988 46.708 30.796 1.00 12.13 196 ALA A N 1
ATOM 1425 C CA . ALA A 1 181 ? 12.604 47.323 29.538 1.00 9.16 196 ALA A CA 1
ATOM 1426 C C . ALA A 1 181 ? 12.358 48.805 29.721 1.00 8.93 196 ALA A C 1
ATOM 1427 O O . ALA A 1 181 ? 11.779 49.209 30.714 1.00 12.41 196 ALA A O 1
ATOM 1429 N N . GLY A 1 182 ? 12.808 49.603 28.757 1.00 8.94 197 GLY A N 1
ATOM 1430 C CA . GLY A 1 182 ? 12.459 51.000 28.687 1.00 9.33 197 GLY A CA 1
ATOM 1431 C C . GLY A 1 182 ? 11.350 51.167 27.663 1.00 11.63 197 GLY A C 1
ATOM 1432 O O . GLY A 1 182 ? 11.528 50.973 26.445 1.00 10.30 197 GLY A O 1
ATOM 1433 N N . LEU A 1 183 ? 10.183 51.501 28.171 1.00 11.90 198 LEU A N 1
ATOM 1434 C CA . LEU A 1 183 ? 9.024 51.617 27.325 1.00 11.49 198 LEU A CA 1
ATOM 1435 C C . LEU A 1 183 ? 8.921 52.959 26.615 1.00 9.73 198 LEU A C 1
ATOM 1436 O O . LEU A 1 183 ? 9.484 53.969 27.045 1.00 12.64 198 LEU A O 1
ATOM 1441 N N . ALA A 1 184 ? 8.196 52.967 25.505 1.00 12.27 199 ALA A N 1
ATOM 1442 C CA . ALA A 1 184 ? 7.996 54.203 24.758 1.00 16.42 199 ALA A CA 1
ATOM 1443 C C . ALA A 1 184 ? 7.319 55.280 25.623 1.00 16.11 199 ALA A C 1
ATOM 1444 O O . ALA A 1 184 ? 7.510 56.498 25.442 1.00 18.04 199 ALA A O 1
ATOM 1446 N N . SER A 1 185 ? 6.548 54.835 26.604 1.00 16.80 200 SER A N 1
ATOM 1447 C CA . SER A 1 185 ? 5.803 55.772 27.433 1.00 25.00 200 SER A CA 1
ATOM 1448 C C . SER A 1 185 ? 6.732 56.525 28.382 1.00 22.05 200 SER A C 1
ATOM 1449 O O . SER A 1 185 ? 6.333 57.498 29.026 1.00 23.20 200 SER A O 1
ATOM 1452 N N . GLY A 1 186 ? 7.975 56.084 28.488 1.00 16.63 201 GLY A N 1
ATOM 1453 C CA . GLY A 1 186 ? 8.938 56.822 29.278 1.00 17.59 201 GLY A CA 1
ATOM 1454 C C . GLY A 1 186 ? 9.216 56.152 30.611 1.00 21.52 201 GLY A C 1
ATOM 1455 O O . GLY A 1 186 ? 10.009 56.649 31.442 1.00 18.74 201 GLY A O 1
ATOM 1456 N N . LYS A 1 187 ? 8.584 55.004 30.811 1.00 13.64 202 LYS A N 1
ATOM 1457 C CA . LYS A 1 187 ? 8.737 54.282 32.048 1.00 12.03 202 LYS A CA 1
ATOM 1458 C C . LYS A 1 187 ? 9.692 53.065 31.866 1.00 12.07 202 LYS A C 1
ATOM 1459 O O . LYS A 1 187 ? 9.587 52.325 30.877 1.00 16.29 202 LYS A O 1
ATOM 1465 N N . VAL A 1 188 ? 10.616 52.878 32.812 1.00 12.37 203 VAL A N 1
ATOM 1466 C CA . VAL A 1 188 ? 11.460 51.674 32.836 1.00 8.93 203 VAL A CA 1
ATOM 1467 C C . VAL A 1 188 ? 10.807 50.668 33.795 1.00 11.38 203 VAL A C 1
ATOM 1468 O O . VAL A 1 188 ? 10.399 51.022 34.902 1.00 16.82 203 VAL A O 1
ATOM 1478 N N . VAL A 1 189 ? 10.721 49.422 33.381 1.00 13.42 204 VAL A N 1
ATOM 1479 C CA . VAL A 1 189 ? 10.091 48.418 34.228 1.00 19.24 204 VAL A CA 1
ATOM 1480 C C . VAL A 1 189 ? 10.977 47.204 34.398 1.00 17.80 204 VAL A C 1
ATOM 1481 O O . VAL A 1 189 ? 11.775 46.892 33.533 1.00 15.92 204 VAL A O 1
ATOM 1491 N N . ALA A 1 190 ? 10.830 46.546 35.541 1.00 13.11 205 ALA A N 1
ATOM 1492 C CA . ALA A 1 190 ? 11.459 45.268 35.795 1.00 14.21 205 ALA A CA 1
ATOM 1493 C C . ALA A 1 190 ? 10.307 44.315 36.086 1.00 15.10 205 ALA A C 1
ATOM 1494 O O . ALA A 1 190 ? 9.504 44.577 36.982 1.00 14.50 205 ALA A O 1
ATOM 1496 N N . VAL A 1 191 ? 10.232 43.207 35.359 1.00 13.59 206 VAL A N 1
ATOM 1497 C CA . VAL A 1 191 ? 9.208 42.214 35.670 1.00 13.02 206 VAL A CA 1
ATOM 1498 C C . VAL A 1 191 ? 9.856 40.878 35.902 1.00 16.12 206 VAL A C 1
ATOM 1499 O O . VAL A 1 191 ? 10.983 40.648 35.490 1.00 15.17 206 VAL A O 1
ATOM 1509 N N . ASP A 1 192 ? 9.124 40.009 36.598 1.00 14.71 207 ASP A N 1
ATOM 1510 C CA . ASP A 1 192 ? 9.541 38.649 36.875 1.00 15.67 207 ASP A CA 1
ATOM 1511 C C . ASP A 1 192 ? 9.578 37.923 35.540 1.00 14.11 207 ASP A C 1
ATOM 1512 O O . ASP A 1 192 ? 8.601 37.893 34.798 1.00 15.11 207 ASP A O 1
ATOM 1517 N N . VAL A 1 193 ? 10.727 37.361 35.204 1.00 12.45 208 VAL A N 1
ATOM 1518 C CA . VAL A 1 193 ? 10.901 36.786 33.884 1.00 9.96 208 VAL A CA 1
ATOM 1519 C C . VAL A 1 193 ? 10.126 35.489 33.727 1.00 11.14 208 VAL A C 1
ATOM 1520 O O . VAL A 1 193 ? 9.792 35.097 32.610 1.00 16.99 208 VAL A O 1
ATOM 1530 N N . GLN A 1 194 ? 9.797 34.843 34.833 1.00 14.23 209 GLN A N 1
ATOM 1531 C CA . GLN A 1 194 ? 9.032 33.603 34.748 1.00 14.91 209 GLN A CA 1
ATOM 1532 C C . GLN A 1 194 ? 7.522 33.812 34.708 1.00 18.92 209 GLN A C 1
ATOM 1533 O O . GLN A 1 194 ? 6.812 33.034 34.059 1.00 16.74 209 GLN A O 1
ATOM 1539 N N . ARG A 1 195 ? 7.042 34.879 35.354 1.00 13.12 210 ARG A N 1
ATOM 1540 C CA . ARG A 1 195 ? 5.602 35.103 35.545 1.00 13.30 210 ARG A CA 1
ATOM 1541 C C . ARG A 1 195 ? 5.081 36.384 34.886 1.00 16.58 210 ARG A C 1
ATOM 1542 O O . ARG A 1 195 ? 3.874 36.567 34.704 1.00 14.39 210 ARG A O 1
ATOM 1550 N N . GLY A 1 196 ? 5.981 37.306 34.573 1.00 14.55 211 GLY A N 1
ATOM 1551 C CA . GLY A 1 196 ? 5.578 38.533 33.894 1.00 18.19 211 GLY A CA 1
ATOM 1552 C C . GLY A 1 196 ? 4.996 39.607 34.807 1.00 18.75 211 GLY A C 1
ATOM 1553 O O . GLY A 1 196 ? 4.473 40.625 34.338 1.00 25.74 211 GLY A O 1
ATOM 1554 N N . LEU A 1 197 ? 5.083 39.398 36.116 1.00 10.94 212 LEU A N 1
ATOM 1555 C CA . LEU A 1 197 ? 4.506 40.328 37.081 1.00 10.89 212 LEU A CA 1
ATOM 1556 C C . LEU A 1 197 ? 5.526 41.401 37.400 1.00 15.41 212 LEU A C 1
ATOM 1557 O O . LEU A 1 197 ? 6.718 41.145 37.474 1.00 12.79 212 LEU A O 1
ATOM 1562 N N . PRO A 1 198 ? 5.061 42.625 37.595 1.00 16.97 213 PRO A N 1
ATOM 1563 C CA . PRO A 1 198 ? 6.037 43.699 37.804 1.00 19.81 213 PRO A CA 1
ATOM 1564 C C . PRO A 1 198 ? 6.774 43.624 39.153 1.00 20.15 213 PRO A C 1
ATOM 1565 O O . PRO A 1 198 ? 6.175 43.281 40.171 1.00 18.08 213 PRO A O 1
ATOM 1569 N N . ILE A 1 199 ? 8.058 43.937 39.145 1.00 18.22 214 ILE A N 1
ATOM 1570 C CA . ILE A 1 199 ? 8.866 44.027 40.371 1.00 16.06 214 ILE A CA 1
ATOM 1571 C C . ILE A 1 199 ? 9.101 45.493 40.748 1.00 24.92 214 ILE A C 1
ATOM 1572 O O . ILE A 1 199 ? 8.936 45.876 41.907 1.00 20.92 214 ILE A O 1
ATOM 1582 N N . TRP A 1 200 ? 9.462 46.316 39.764 1.00 19.27 215 TRP A N 1
ATOM 1583 C CA . TRP A 1 200 ? 9.470 47.776 39.953 1.00 18.04 215 TRP A CA 1
ATOM 1584 C C . TRP A 1 200 ? 9.193 48.525 38.653 1.00 18.41 215 TRP A C 1
ATOM 1585 O O . TRP A 1 200 ? 9.308 47.947 37.567 1.00 17.31 215 TRP A O 1
ATOM 1596 N N . GLU A 1 201 ? 8.792 49.796 38.783 1.00 14.61 216 GLU A N 1
ATOM 1597 C CA . GLU A 1 201 ? 8.534 50.690 37.662 1.00 16.96 216 GLU A CA 1
ATOM 1598 C C . GLU A 1 201 ? 9.094 52.065 38.019 1.00 24.59 216 GLU A C 1
ATOM 1599 O O . GLU A 1 201 ? 8.870 52.543 39.108 1.00 21.27 216 GLU A O 1
ATOM 1605 N N . GLN A 1 202 ? 9.816 52.690 37.099 1.00 15.87 217 GLN A N 1
ATOM 1606 C CA . GLN A 1 202 ? 10.433 54.000 37.350 1.00 20.46 217 GLN A CA 1
ATOM 1607 C C . GLN A 1 202 ? 10.278 54.910 36.146 1.00 17.89 217 GLN A C 1
ATOM 1608 O O . GLN A 1 202 ? 10.717 54.600 35.056 1.00 16.92 217 GLN A O 1
ATOM 1614 N N . ARG A 1 203 ? 9.625 56.043 36.338 1.00 19.07 218 ARG A N 1
ATOM 1615 C CA . ARG A 1 203 ? 9.441 56.975 35.248 1.00 15.02 218 ARG A CA 1
ATOM 1616 C C . ARG A 1 203 ? 10.733 57.770 35.065 1.00 16.73 218 ARG A C 1
ATOM 1617 O O . ARG A 1 203 ? 11.216 58.409 35.984 1.00 22.51 218 ARG A O 1
ATOM 1625 N N . VAL A 1 204 ? 11.318 57.690 33.884 1.00 13.30 219 VAL A N 1
ATOM 1626 C CA . VAL A 1 204 ? 12.523 58.465 33.631 1.00 15.15 219 VAL A CA 1
ATOM 1627 C C . VAL A 1 204 ? 12.281 59.595 32.660 1.00 12.76 219 VAL A C 1
ATOM 1628 O O . VAL A 1 204 ? 12.746 60.702 32.875 1.00 15.80 219 VAL A O 1
ATOM 1638 N N . ALA A 1 205 ? 11.596 59.315 31.562 1.00 13.16 220 ALA A N 1
ATOM 1639 C CA . ALA A 1 205 ? 11.381 60.332 30.544 1.00 15.04 220 ALA A CA 1
ATOM 1640 C C . ALA A 1 205 ? 10.519 61.491 31.057 1.00 23.69 220 ALA A C 1
ATOM 1641 O O . ALA A 1 205 ? 9.723 61.345 31.996 1.00 15.10 220 ALA A O 1
ATOM 1643 N N . ILE A 1 206 ? 10.685 62.633 30.406 1.00 19.33 221 ILE A N 1
ATOM 1644 C CA . ILE A 1 206 ? 9.760 63.761 30.566 1.00 23.73 221 ILE A CA 1
ATOM 1645 C C . ILE A 1 206 ? 8.349 63.327 30.129 1.00 29.84 221 ILE A C 1
ATOM 1646 O O . ILE A 1 206 ? 8.174 62.651 29.101 1.00 23.83 221 ILE A O 1
ATOM 1656 N N . PRO A 1 207 ? 7.322 63.711 30.899 1.00 26.83 222 PRO A N 1
ATOM 1657 C CA . PRO A 1 207 ? 5.985 63.342 30.416 1.00 32.13 222 PRO A CA 1
ATOM 1658 C C . PRO A 1 207 ? 5.685 63.845 29.018 1.00 30.38 222 PRO A C 1
ATOM 1659 O O . PRO A 1 207 ? 6.121 64.918 28.633 1.00 23.49 222 PRO A O 1
ATOM 1663 N N . GLN A 1 208 ? 4.951 63.030 28.264 1.00 39.46 223 GLN A N 1
ATOM 1664 C CA . GLN A 1 208 ? 4.439 63.411 26.959 1.00 39.08 223 GLN A CA 1
ATOM 1665 C C . GLN A 1 208 ? 3.293 64.416 27.146 1.00 36.76 223 GLN A C 1
ATOM 1666 O O . GLN A 1 208 ? 2.695 64.517 28.218 1.00 26.58 223 GLN A O 1
ATOM 1672 N N . GLY A 1 209 ? 2.987 65.176 26.116 1.00 49.73 224 GLY A N 1
ATOM 1673 C CA . GLY A 1 209 ? 1.822 66.026 26.188 1.00 80.14 224 GLY A CA 1
ATOM 1674 C C . GLY A 1 209 ? 0.853 65.541 25.147 1.00 104.56 224 GLY A C 1
ATOM 1675 O O . GLY A 1 209 ? 0.714 64.341 24.913 1.00 101.36 224 GLY A O 1
ATOM 1676 N N . ARG A 1 210 ? 0.163 66.487 24.536 1.00 132.02 225 ARG A N 1
ATOM 1677 C CA . ARG A 1 210 ? -0.323 66.286 23.196 1.00 143.04 225 ARG A CA 1
ATOM 1678 C C . ARG A 1 210 ? 0.804 66.617 22.245 1.00 141.23 225 ARG A C 1
ATOM 1679 O O . ARG A 1 210 ? 1.630 65.765 21.909 1.00 139.42 225 ARG A O 1
ATOM 1681 N N . SER A 1 211 ? 0.879 67.899 21.911 1.00 133.56 226 SER A N 1
ATOM 1682 C CA . SER A 1 211 ? 1.136 68.348 20.547 1.00 124.27 226 SER A CA 1
ATOM 1683 C C . SER A 1 211 ? 2.210 67.599 19.755 1.00 116.45 226 SER A C 1
ATOM 1684 O O . SER A 1 211 ? 3.033 68.209 19.074 1.00 130.29 226 SER A O 1
ATOM 1686 N N . GLU A 1 212 ? 2.171 66.273 19.835 1.00 89.12 227 GLU A N 1
ATOM 1687 C CA . GLU A 1 212 ? 2.819 65.415 18.869 1.00 71.51 227 GLU A CA 1
ATOM 1688 C C . GLU A 1 212 ? 1.855 64.256 18.598 1.00 57.40 227 GLU A C 1
ATOM 1689 O O . GLU A 1 212 ? 2.254 63.096 18.551 1.00 55.18 227 GLU A O 1
ATOM 1691 N N . LEU A 1 213 ? 0.577 64.587 18.426 1.00 35.88 228 LEU A N 1
ATOM 1692 C CA . LEU A 1 213 ? -0.426 63.605 18.053 1.00 32.25 228 LEU A CA 1
ATOM 1693 C C . LEU A 1 213 ? -0.485 63.431 16.535 1.00 19.18 228 LEU A C 1
ATOM 1694 O O . LEU A 1 213 ? -1.160 62.540 16.029 1.00 27.02 228 LEU A O 1
ATOM 1699 N N . ASP A 1 214 ? 0.230 64.281 15.803 1.00 19.11 229 ASP A N 1
ATOM 1700 C CA . ASP A 1 214 ? 0.186 64.217 14.354 1.00 27.92 229 ASP A CA 1
ATOM 1701 C C . ASP A 1 214 ? 1.518 63.763 13.773 1.00 25.47 229 ASP A C 1
ATOM 1702 O O . ASP A 1 214 ? 1.805 64.006 12.612 1.00 20.13 229 ASP A O 1
ATOM 1707 N N . ARG A 1 215 ? 2.319 63.079 14.583 1.00 17.09 230 ARG A N 1
ATOM 1708 C CA . ARG A 1 215 ? 3.606 62.619 14.144 1.00 14.50 230 ARG A CA 1
ATOM 1709 C C . ARG A 1 215 ? 3.904 61.294 14.813 1.00 17.39 230 ARG A C 1
ATOM 1710 O O . ARG A 1 215 ? 3.412 61.015 15.907 1.00 20.69 230 ARG A O 1
AT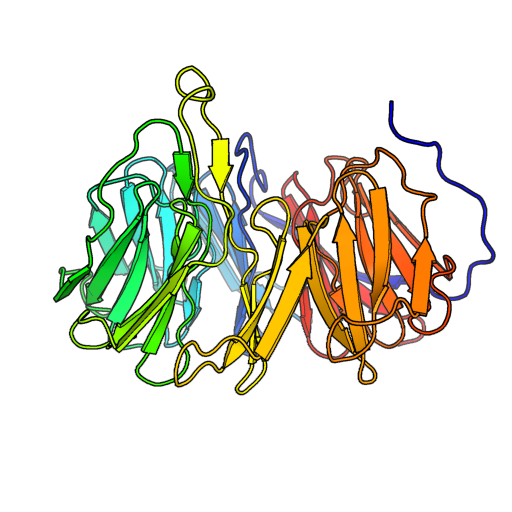OM 1718 N N . VAL A 1 216 ? 4.679 60.449 14.140 1.00 11.15 231 VAL A N 1
ATOM 1719 C CA . VAL A 1 216 ? 5.050 59.195 14.760 1.00 9.80 231 VAL A CA 1
ATOM 1720 C C . VAL A 1 216 ? 6.487 59.357 15.209 1.00 12.94 231 VAL A C 1
ATOM 1721 O O . VAL A 1 216 ? 7.335 59.765 14.424 1.00 16.80 231 VAL A O 1
ATOM 1731 N N . VAL A 1 217 ? 6.748 59.053 16.475 1.00 13.55 232 VAL A N 1
ATOM 1732 C CA . VAL A 1 217 ? 8.085 59.210 17.062 1.00 13.11 232 VAL A CA 1
ATOM 1733 C C . VAL A 1 217 ? 8.576 57.883 17.627 1.00 13.63 232 VAL A C 1
ATOM 1734 O O . VAL A 1 217 ? 7.824 57.147 18.272 1.00 9.80 232 VAL A O 1
ATOM 1744 N N . ASP A 1 218 ? 9.830 57.556 17.353 1.00 9.71 233 ASP A N 1
ATOM 1745 C CA . ASP A 1 218 ? 10.428 56.326 17.854 1.00 9.30 233 ASP A CA 1
ATOM 1746 C C . ASP A 1 218 ? 11.131 56.640 19.190 1.00 13.11 233 ASP A C 1
ATOM 1747 O O . ASP A 1 218 ? 11.925 57.596 19.278 1.00 11.05 233 ASP A O 1
ATOM 1752 N N . ILE A 1 219 ? 10.827 55.859 20.223 1.00 13.85 234 ILE A N 1
ATOM 1753 C CA . ILE A 1 219 ? 11.343 56.091 21.584 1.00 9.96 234 ILE A CA 1
ATOM 1754 C C . ILE A 1 219 ? 12.129 54.888 22.076 1.00 16.24 234 ILE A C 1
ATOM 1755 O O . ILE A 1 219 ? 11.656 53.755 22.025 1.00 12.98 234 ILE A O 1
ATOM 1765 N N . ASP A 1 220 ? 13.330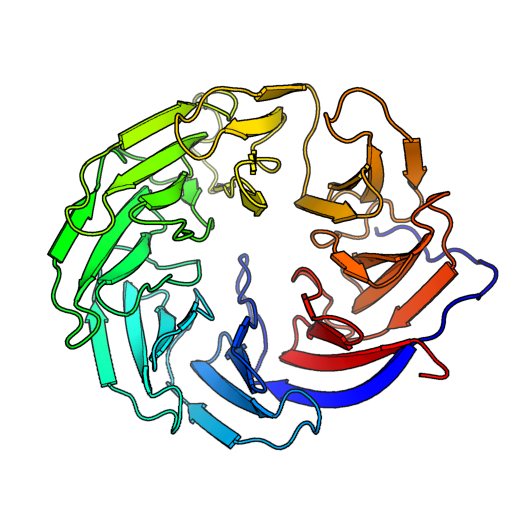 55.151 22.572 1.00 17.97 235 ASP A N 1
ATOM 1766 C CA . ASP A 1 220 ? 14.207 54.115 23.088 1.00 21.42 235 ASP A CA 1
ATOM 1767 C C . ASP A 1 220 ? 14.860 54.750 24.322 1.00 18.35 235 ASP A C 1
ATOM 1768 O O . ASP A 1 220 ? 15.325 55.902 24.256 1.00 18.88 235 ASP A O 1
ATOM 1773 N N . GLY A 1 221 ? 14.878 54.032 25.438 1.00 11.67 236 GLY A N 1
ATOM 1774 C CA . GLY A 1 221 ? 15.458 54.543 26.668 1.00 13.04 236 GLY A CA 1
ATOM 1775 C C . GLY A 1 221 ? 16.986 54.463 26.678 1.00 14.68 236 GLY A C 1
ATOM 1776 O O . GLY A 1 221 ? 17.630 54.963 27.590 1.00 13.44 236 GLY A O 1
ATOM 1777 N N . GLY A 1 222 ? 17.565 53.814 25.676 1.00 14.31 237 GLY A N 1
ATOM 1778 C CA . GLY A 1 222 ? 19.019 53.679 25.595 1.00 17.79 237 GLY A CA 1
ATOM 1779 C C . GLY A 1 222 ? 19.630 52.906 26.753 1.00 13.81 237 GLY A C 1
ATOM 1780 O O . GLY A 1 222 ? 20.682 53.275 27.267 1.00 16.84 237 GLY A O 1
ATOM 1781 N N . LEU A 1 223 ? 18.966 51.839 27.174 1.00 11.83 238 LEU A N 1
ATOM 1782 C CA . LEU A 1 223 ? 19.408 51.069 28.330 1.00 13.37 238 LEU A CA 1
ATOM 1783 C C . LEU A 1 223 ? 20.828 50.490 28.175 1.00 17.65 238 LEU A C 1
ATOM 1784 O O . LEU A 1 223 ? 21.187 49.993 27.109 1.00 15.63 238 LEU A O 1
ATOM 1789 N N . LEU A 1 224 ? 21.592 50.541 29.260 1.00 11.28 239 LEU A N 1
ATOM 1790 C CA . LEU A 1 224 ? 22.879 49.830 29.355 1.00 11.12 239 LEU A CA 1
ATOM 1791 C C . LEU A 1 224 ? 22.974 49.228 30.744 1.00 14.32 239 LEU A C 1
ATOM 1792 O O . LEU A 1 224 ? 22.975 49.943 31.734 1.00 11.25 239 LEU A O 1
ATOM 1797 N N . LEU A 1 225 ? 23.066 47.904 30.806 1.00 13.21 240 LEU A N 1
ATOM 1798 C CA . LEU A 1 225 ? 23.176 47.216 32.067 1.00 18.31 240 LEU A CA 1
ATOM 1799 C C . LEU A 1 225 ? 24.658 46.951 32.360 1.00 20.98 240 LEU A C 1
ATOM 1800 O O . LEU A 1 225 ? 25.356 46.358 31.534 1.00 16.11 240 LEU A O 1
ATOM 1805 N N . SER A 1 226 ? 25.127 47.413 33.517 1.00 17.30 241 SER A N 1
ATOM 1806 C CA . SER A 1 226 ? 26.473 47.087 33.988 1.00 17.99 241 SER A CA 1
ATOM 1807 C C . SER A 1 226 ? 26.384 46.778 35.472 1.00 20.27 241 SER A C 1
ATOM 1808 O O . SER A 1 226 ? 26.210 47.669 36.286 1.00 17.92 241 SER A O 1
ATOM 1811 N N . GLY A 1 227 ? 26.441 45.497 35.817 1.00 23.71 242 GLY A N 1
ATOM 1812 C CA . GLY A 1 227 ? 26.312 45.098 37.204 1.00 25.23 242 GLY A CA 1
ATOM 1813 C C . GLY A 1 227 ? 24.963 45.474 37.793 1.00 24.92 242 GLY A C 1
ATOM 1814 O O . GLY A 1 227 ? 23.913 45.083 37.282 1.00 26.56 242 GLY A O 1
ATOM 1815 N N . ASP A 1 228 ? 25.011 46.229 38.883 1.00 19.14 243 ASP A N 1
ATOM 1816 C CA . ASP A 1 228 ? 23.836 46.709 39.599 1.00 25.81 243 ASP A CA 1
ATOM 1817 C C . ASP A 1 228 ? 23.300 48.041 39.066 1.00 18.50 243 ASP A C 1
ATOM 1818 O O . ASP A 1 228 ? 22.369 48.597 39.638 1.00 22.82 243 ASP A O 1
ATOM 1823 N N . THR A 1 229 ? 23.924 48.566 38.017 1.00 17.66 244 THR A N 1
ATOM 1824 C CA . THR A 1 229 ? 23.570 49.875 37.479 1.00 16.61 244 THR A CA 1
ATOM 1825 C C . THR A 1 229 ? 22.928 49.699 36.116 1.00 13.26 244 THR A C 1
ATOM 1826 O O . THR A 1 229 ? 23.474 49.038 35.250 1.00 18.03 244 THR A O 1
ATOM 1833 N N . LEU A 1 230 ? 21.727 50.264 35.954 1.00 13.93 245 LEU A N 1
ATOM 1834 C CA . LEU A 1 230 ? 21.076 50.334 34.662 1.00 13.33 245 LEU A CA 1
ATOM 1835 C C . LEU A 1 230 ? 21.079 51.790 34.227 1.00 13.08 245 LEU A C 1
ATOM 1836 O O . LEU A 1 230 ? 20.381 52.613 34.810 1.00 12.07 245 LEU A O 1
ATOM 1841 N N . TYR A 1 231 ? 21.884 52.108 33.215 1.00 12.60 246 TYR A N 1
ATOM 1842 C CA . TYR A 1 231 ? 21.877 53.432 32.633 1.00 9.28 246 TYR A CA 1
ATOM 1843 C C . TYR A 1 231 ? 20.674 53.579 31.734 1.00 12.69 246 TYR A C 1
ATOM 1844 O O . TYR A 1 231 ? 20.320 52.655 30.989 1.00 14.84 246 TYR A O 1
ATOM 1853 N N . VAL A 1 232 ? 20.034 54.739 31.807 1.00 12.87 247 VAL A N 1
ATOM 1854 C CA . VAL A 1 232 ? 18.888 55.027 30.951 1.00 15.52 247 VAL A CA 1
ATOM 1855 C C . VAL A 1 232 ? 19.100 56.428 30.385 1.00 19.31 247 VAL A C 1
ATOM 1856 O O . VAL A 1 232 ? 18.773 57.414 31.031 1.00 14.36 247 VAL A O 1
ATOM 1866 N N . VAL A 1 233 ? 19.646 56.520 29.179 1.00 9.34 248 VAL A N 1
ATOM 1867 C CA . VAL A 1 233 ? 20.212 57.785 28.729 1.00 10.37 248 VAL A CA 1
ATOM 1868 C C . VAL A 1 233 ? 19.556 58.421 27.494 1.00 11.85 248 VAL A C 1
ATOM 1869 O O . VAL A 1 233 ? 19.886 59.566 27.154 1.00 11.45 248 VAL A O 1
ATOM 1879 N N . SER A 1 234 ? 18.595 57.731 26.862 1.00 9.06 249 SER A N 1
ATOM 1880 C CA . SER A 1 234 ? 18.109 58.168 25.556 1.00 8.50 249 SER A CA 1
ATOM 1881 C C . SER A 1 234 ? 16.710 58.763 25.522 1.00 14.69 249 SER A C 1
ATOM 1882 O O . SER A 1 234 ? 16.232 59.156 24.452 1.00 14.47 249 SER A O 1
ATOM 1885 N N . TYR A 1 235 ? 16.034 58.798 26.659 1.00 10.50 250 TYR A N 1
ATOM 1886 C CA . TYR A 1 235 ? 14.767 59.518 26.724 1.00 8.77 250 TYR A CA 1
ATOM 1887 C C . TYR A 1 235 ? 15.041 61.022 26.611 1.00 18.48 250 TYR A C 1
ATOM 1888 O O . TYR A 1 235 ? 15.962 61.534 27.212 1.00 16.92 250 TYR A O 1
ATOM 1897 N N . GLN A 1 236 ? 14.256 61.728 25.812 1.00 24.00 251 GLN A N 1
ATOM 1898 C CA . GLN A 1 236 ? 14.477 63.170 25.668 1.00 38.00 251 GLN A CA 1
ATOM 1899 C C . GLN A 1 236 ? 13.858 63.843 2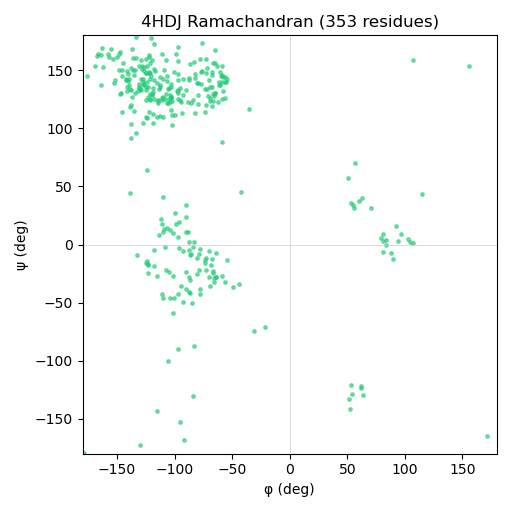6.880 1.00 27.43 251 GLN A C 1
ATOM 1900 O O . GLN A 1 236 ? 12.798 63.405 27.333 1.00 52.43 251 GLN A O 1
ATOM 1906 N N . GLY A 1 237 ? 14.510 64.847 27.459 1.00 56.53 252 GLY A N 1
ATOM 1907 C CA . GLY A 1 237 ? 15.880 65.244 27.161 1.00 49.72 252 GLY A CA 1
ATOM 1908 C C . GLY A 1 237 ? 16.571 65.177 28.510 1.00 42.72 252 GLY A C 1
ATOM 1909 O O . GLY A 1 237 ? 16.999 66.184 29.074 1.00 35.99 252 GLY A O 1
ATOM 1910 N N . ARG A 1 238 ? 16.634 63.953 29.029 1.00 22.26 253 ARG A N 1
ATOM 1911 C CA . ARG A 1 238 ? 17.086 63.667 30.374 1.00 25.56 253 ARG A CA 1
ATOM 1912 C C . ARG A 1 238 ? 18.020 62.433 30.329 1.00 32.34 253 ARG A C 1
ATOM 1913 O O . ARG A 1 238 ? 18.136 61.762 29.298 1.00 28.76 253 ARG A O 1
ATOM 1921 N N . ALA A 1 239 ? 18.722 62.152 31.415 1.00 19.84 254 ALA A N 1
ATOM 1922 C CA . ALA A 1 239 ? 19.522 60.926 31.483 1.00 15.94 254 ALA A CA 1
ATOM 1923 C C . ALA A 1 239 ? 19.633 60.495 32.930 1.00 21.96 254 ALA A C 1
ATOM 1924 O O . ALA A 1 239 ? 19.762 61.330 33.815 1.00 20.97 254 ALA A O 1
ATOM 1926 N N . ALA A 1 240 ? 19.580 59.192 33.185 1.00 18.09 255 ALA A N 1
ATOM 1927 C CA . ALA A 1 240 ? 19.568 58.724 34.564 1.00 11.11 255 ALA A CA 1
ATOM 1928 C C . ALA A 1 240 ? 20.246 57.384 34.695 1.00 13.94 255 ALA A C 1
ATOM 1929 O O . ALA A 1 240 ? 20.465 56.705 33.701 1.00 16.93 255 ALA A O 1
ATOM 1931 N N . ALA A 1 241 ? 20.591 57.021 35.921 1.00 14.75 256 ALA A N 1
ATOM 1932 C CA . ALA A 1 241 ? 21.092 55.688 36.216 1.00 18.97 256 ALA A CA 1
ATOM 1933 C C . ALA A 1 241 ? 20.254 55.154 37.354 1.00 20.69 256 ALA A C 1
ATOM 1934 O O . ALA A 1 241 ? 19.956 55.891 38.278 1.00 18.33 256 ALA A O 1
ATOM 1936 N N . LEU A 1 242 ? 19.859 53.890 37.255 1.00 21.03 257 LEU A N 1
ATOM 1937 C CA . LEU A 1 242 ? 18.953 53.270 38.229 1.00 13.09 257 LEU A CA 1
ATOM 1938 C C . LEU A 1 242 ? 19.607 52.051 38.848 1.00 14.76 257 LEU A C 1
ATOM 1939 O O . LEU A 1 242 ? 20.379 51.352 38.197 1.00 19.95 257 LEU A O 1
ATOM 1944 N N . ASP A 1 243 ? 19.299 51.785 40.106 1.00 17.11 258 ASP A N 1
ATOM 1945 C CA . ASP A 1 243 ? 19.691 50.522 40.727 1.00 17.63 258 ASP A CA 1
ATOM 1946 C C . ASP A 1 243 ? 18.864 49.381 40.129 1.00 18.83 258 ASP A C 1
ATOM 1947 O O . ASP A 1 243 ? 17.653 49.455 40.110 1.00 19.41 258 ASP A O 1
ATOM 1952 N N . VAL A 1 244 ? 19.514 48.328 39.659 1.00 15.44 259 VAL A N 1
ATOM 1953 C CA . VAL A 1 244 ? 18.810 47.301 38.909 1.00 22.48 259 VAL A CA 1
ATOM 1954 C C . VAL A 1 244 ? 17.809 46.559 39.792 1.00 27.80 259 VAL A C 1
ATOM 1955 O O . VAL A 1 244 ? 16.737 46.159 39.323 1.00 25.11 259 VAL A O 1
ATOM 1965 N N . ASN A 1 245 ? 18.127 46.410 41.076 1.00 27.95 260 ASN A N 1
ATOM 1966 C CA . ASN A 1 245 ? 17.295 45.589 41.959 1.00 31.09 260 ASN A CA 1
ATOM 1967 C C . ASN A 1 245 ? 16.037 46.289 42.481 1.00 27.63 260 ASN A C 1
ATOM 1968 O O . ASN A 1 245 ? 15.038 45.635 42.786 1.00 33.79 260 ASN A O 1
ATOM 1973 N N . SER A 1 246 ? 16.062 47.615 42.551 1.00 22.37 261 SER A N 1
ATOM 1974 C CA . SER A 1 246 ? 14.920 48.366 43.090 1.00 22.88 261 SER A CA 1
ATOM 1975 C C . SER A 1 246 ? 14.315 49.418 42.174 1.00 26.41 261 SER A C 1
ATOM 1976 O O . SER A 1 246 ? 13.190 49.889 42.424 1.00 22.81 261 SER A O 1
ATOM 1979 N N . GLY A 1 247 ? 15.048 49.819 41.134 1.00 18.43 262 GLY A N 1
ATOM 1980 C CA . GLY A 1 247 ? 14.594 50.897 40.270 1.00 25.90 262 GLY A CA 1
ATOM 1981 C C . GLY A 1 247 ? 14.918 52.287 40.814 1.00 22.65 262 GLY A C 1
ATOM 1982 O O . GLY A 1 247 ? 14.607 53.296 40.197 1.00 19.17 262 GLY A O 1
ATOM 1983 N N . ARG A 1 248 ? 15.541 52.328 41.980 1.00 22.05 263 ARG A N 1
ATOM 1984 C CA . ARG A 1 248 ? 15.817 53.586 42.651 1.00 27.95 263 ARG A CA 1
ATOM 1985 C C . ARG A 1 248 ? 16.726 54.448 41.794 1.00 29.80 263 ARG A C 1
ATOM 1986 O O . ARG A 1 248 ? 17.687 53.947 41.221 1.00 19.94 263 ARG A O 1
ATOM 1994 N N . LEU A 1 249 ? 16.413 55.737 41.712 1.00 25.05 264 LEU A N 1
ATOM 1995 C CA . LEU A 1 249 ? 17.238 56.708 40.989 1.00 26.08 264 LEU A CA 1
ATOM 1996 C C . LEU A 1 249 ? 18.587 56.918 41.687 1.00 27.38 264 LEU A C 1
ATOM 1997 O O . LEU A 1 249 ? 18.617 57.351 42.834 1.00 25.29 264 LEU A O 1
ATOM 2002 N N . LEU A 1 250 ? 19.697 56.613 41.010 1.00 23.48 265 LEU A N 1
ATOM 2003 C CA . LEU A 1 250 ? 21.025 56.827 41.578 1.00 24.77 265 LEU A CA 1
ATOM 2004 C C . LEU A 1 250 ? 21.459 58.263 41.282 1.00 28.86 265 LEU A C 1
ATOM 2005 O O . LEU A 1 250 ? 22.005 58.932 42.136 1.00 26.42 265 LEU A O 1
ATOM 2010 N N . TRP A 1 251 ? 21.189 58.721 40.064 1.00 18.74 266 TRP A N 1
ATOM 2011 C CA . TRP A 1 251 ? 21.442 60.100 39.656 1.00 23.84 266 TRP A CA 1
ATOM 2012 C C . TRP A 1 251 ? 20.674 60.420 38.380 1.00 29.62 266 TRP A C 1
ATOM 2013 O O . TRP A 1 251 ? 20.201 59.527 37.678 1.00 21.20 266 TRP A O 1
ATOM 2024 N N . GLN A 1 252 ? 20.533 61.698 38.081 1.00 24.09 267 GLN A N 1
ATOM 2025 C CA . GLN A 1 252 ? 19.885 62.101 36.850 1.00 30.57 267 GLN A CA 1
ATOM 2026 C C . GLN A 1 252 ? 20.564 63.361 36.311 1.00 41.90 267 GLN A C 1
ATOM 2027 O O . GLN A 1 252 ? 21.215 64.099 37.056 1.00 53.24 267 GLN A O 1
ATOM 2033 N N . ARG A 1 253 ? 20.442 63.584 35.008 1.00 23.78 268 ARG A N 1
ATOM 2034 C CA . ARG A 1 253 ? 20.981 64.783 34.378 1.00 31.25 268 ARG A CA 1
ATOM 2035 C C . ARG A 1 253 ? 19.866 65.375 33.540 1.00 41.22 268 ARG A C 1
ATOM 2036 O O . ARG A 1 253 ? 19.208 64.647 32.803 1.00 35.67 268 ARG A O 1
ATOM 2044 N N . GLU A 1 254 ? 19.649 66.681 33.634 1.00 38.43 269 GLU A N 1
ATOM 2045 C CA . GLU A 1 254 ? 18.638 67.335 32.806 1.00 45.02 269 GLU A CA 1
ATOM 2046 C C . GLU A 1 254 ? 19.290 67.948 31.577 1.00 54.21 269 GLU A C 1
ATOM 2047 O O . GLU A 1 254 ? 20.517 68.013 31.484 1.00 62.78 269 GLU A O 1
ATOM 2053 N N . ALA A 1 255 ? 18.466 68.389 30.631 1.00 50.67 270 ALA A N 1
ATOM 2054 C CA . ALA A 1 255 ? 18.956 69.120 29.466 1.00 62.39 270 ALA A CA 1
ATOM 2055 C C . ALA A 1 255 ? 19.946 68.305 28.633 1.00 66.34 270 ALA A C 1
ATOM 2056 O O . ALA A 1 255 ? 20.921 68.845 28.107 1.00 66.74 270 ALA A O 1
ATOM 2058 N N . SER A 1 256 ? 19.686 67.009 28.514 1.00 70.33 271 SER A N 1
ATOM 2059 C CA . SER A 1 256 ? 20.543 66.111 27.749 1.00 63.33 271 SER A CA 1
ATOM 2060 C C . SER A 1 256 ? 20.125 66.201 26.259 1.00 82.36 271 SER A C 1
ATOM 2061 O O . SER A 1 256 ? 20.044 67.322 25.763 1.00 86.09 271 SER A O 1
ATOM 2064 N N . SER A 1 257 ? 19.888 65.117 25.508 1.00 83.39 272 SER A N 1
ATOM 2065 C CA . SER A 1 257 ? 20.149 63.726 25.876 1.00 73.08 272 SER A CA 1
ATOM 2066 C C . SER A 1 257 ? 20.926 62.997 24.774 1.00 61.71 272 SER A C 1
ATOM 2067 O O . SER A 1 257 ? 21.355 63.591 23.784 1.00 65.56 272 SER A O 1
ATOM 2070 N N . TYR A 1 258 ? 21.069 61.692 24.953 1.00 39.24 273 TYR A N 1
ATOM 2071 C CA . TYR A 1 258 ? 22.139 60.947 24.323 1.00 16.02 273 TYR A CA 1
ATOM 2072 C C . TYR A 1 258 ? 21.676 59.792 23.440 1.00 20.99 273 TYR A C 1
ATOM 2073 O O . TYR A 1 258 ? 20.669 59.150 23.723 1.00 21.63 273 TYR A O 1
ATOM 2082 N N . VAL A 1 259 ? 22.437 59.512 22.393 1.00 13.51 274 VAL A N 1
ATOM 2083 C CA . VAL A 1 259 ? 22.175 58.364 21.553 1.00 11.91 274 VAL A CA 1
ATOM 2084 C C . VAL A 1 259 ? 22.472 57.088 22.329 1.00 15.48 274 VAL A C 1
ATOM 2085 O O . VAL A 1 259 ? 21.772 56.094 22.182 1.00 17.46 274 VAL A O 1
ATOM 2095 N N . GLY A 1 260 ? 23.489 57.125 23.181 1.00 15.07 275 GLY A N 1
ATOM 2096 C CA . GLY A 1 260 ? 23.806 56.007 24.049 1.00 10.85 275 GLY A CA 1
ATOM 2097 C C . GLY A 1 260 ? 24.993 56.324 24.935 1.00 12.61 275 GLY A C 1
ATOM 2098 O O . GLY A 1 260 ? 25.541 57.442 24.874 1.00 14.08 275 GLY A O 1
ATOM 2099 N N . VAL A 1 261 ? 25.368 55.351 25.762 1.00 12.22 276 VAL A N 1
ATOM 2100 C CA . VAL A 1 261 ? 26.421 55.494 26.738 1.00 9.47 276 VAL A CA 1
ATOM 2101 C C . VAL A 1 261 ? 27.304 54.247 26.769 1.00 14.66 276 VAL A C 1
ATOM 2102 O O . VAL A 1 261 ? 26.847 53.152 26.450 1.00 11.16 276 VAL A O 1
ATOM 2112 N N . ALA A 1 262 ? 28.571 54.427 27.138 1.00 13.88 277 ALA A N 1
ATOM 2113 C CA . ALA A 1 262 ? 29.481 53.303 27.334 1.00 11.46 277 ALA A CA 1
ATOM 2114 C C . ALA A 1 262 ? 30.375 53.586 28.526 1.00 15.21 277 ALA A C 1
ATOM 2115 O O . ALA A 1 262 ? 30.659 54.749 28.819 1.00 17.91 277 ALA A O 1
ATOM 2117 N N . GLU A 1 263 ? 30.787 52.533 29.237 1.00 15.46 278 GLU A N 1
ATOM 2118 C CA . GLU A 1 263 ? 31.717 52.664 30.369 1.00 17.47 278 GLU A CA 1
ATOM 2119 C C . GLU A 1 263 ? 33.152 52.372 29.965 1.00 21.54 278 GLU A C 1
ATOM 2120 O O . GLU A 1 263 ? 33.406 51.531 29.105 1.00 18.94 278 GLU A O 1
ATOM 2126 N N . GLY A 1 264 ? 34.081 53.069 30.612 1.00 18.43 279 GLY A N 1
ATOM 2127 C CA . GLY A 1 264 ? 35.485 52.752 30.505 1.00 16.67 279 GLY A CA 1
ATOM 2128 C C . GLY A 1 264 ? 36.314 53.638 31.414 1.00 29.39 279 GLY A C 1
ATOM 2129 O O . GLY A 1 264 ? 35.980 54.810 31.626 1.00 20.02 279 GLY A O 1
ATOM 2130 N N . PHE A 1 265 ? 37.382 53.064 31.965 1.00 22.74 280 PHE A N 1
ATOM 2131 C CA . PHE A 1 265 ? 38.377 53.806 32.731 1.00 22.28 280 PHE A CA 1
ATOM 2132 C C . PHE A 1 265 ? 37.777 54.574 33.898 1.00 28.34 280 PHE A C 1
ATOM 2133 O O . PHE A 1 265 ? 38.303 55.609 34.305 1.00 25.37 280 PHE A O 1
ATOM 2141 N N . GLY A 1 266 ? 36.699 54.028 34.463 1.00 25.12 281 GLY A N 1
ATOM 2142 C CA . GLY A 1 266 ? 36.047 54.639 35.605 1.00 29.72 281 GLY A CA 1
ATOM 2143 C C . GLY A 1 266 ? 35.138 55.799 35.250 1.00 28.63 281 GLY A C 1
ATOM 2144 O O . GLY A 1 266 ? 34.604 56.469 36.130 1.00 30.38 281 GLY A O 1
ATOM 2145 N N . ASN A 1 267 ? 34.965 56.035 33.956 1.00 21.12 282 ASN A N 1
ATOM 2146 C CA . ASN A 1 267 ? 34.132 57.121 33.453 1.00 18.72 282 ASN A CA 1
ATOM 2147 C C . ASN A 1 267 ? 33.016 56.562 32.585 1.00 20.30 282 ASN A C 1
ATOM 2148 O O . ASN A 1 267 ? 32.960 55.342 32.344 1.00 23.53 282 ASN A O 1
ATOM 2153 N N . ILE A 1 268 ? 32.153 57.454 32.098 1.00 18.77 283 ILE A N 1
ATOM 2154 C CA . ILE A 1 268 ? 31.181 57.096 31.071 1.00 16.09 283 ILE A CA 1
ATOM 2155 C C . ILE A 1 268 ? 31.296 58.059 29.893 1.00 19.25 283 ILE A C 1
ATOM 2156 O O . ILE A 1 268 ? 31.735 59.208 30.026 1.00 17.31 283 ILE A O 1
ATOM 2166 N N . TYR A 1 269 ? 30.933 57.560 28.726 1.00 12.21 284 TYR A N 1
ATOM 2167 C CA . TYR A 1 269 ? 31.094 58.310 27.500 1.00 11.91 284 TYR A CA 1
ATOM 2168 C C . TYR A 1 269 ? 29.786 58.257 26.752 1.00 12.30 284 TYR A C 1
ATOM 2169 O O . TYR A 1 269 ? 29.148 57.213 26.685 1.00 12.79 284 TYR A O 1
ATOM 2178 N N . VAL A 1 270 ? 29.373 59.391 26.230 1.00 10.67 285 VAL A N 1
ATOM 2179 C CA . VAL A 1 270 ? 28.054 59.490 25.598 1.00 13.31 285 VAL A CA 1
ATOM 2180 C C . VAL A 1 270 ? 28.232 60.142 24.242 1.00 18.95 285 VAL A C 1
ATOM 2181 O O . VAL A 1 270 ? 29.175 60.901 24.026 1.00 19.36 285 VAL A O 1
ATOM 2191 N N . SER A 1 271 ? 27.329 59.852 23.321 1.00 11.69 286 SER A N 1
ATOM 2192 C CA . SER A 1 271 ? 27.277 60.630 22.096 1.00 9.54 286 SER A CA 1
ATOM 2193 C C . SER A 1 271 ? 25.885 61.258 21.991 1.00 10.77 286 SER A C 1
ATOM 2194 O O . SER A 1 271 ? 24.927 60.763 22.593 1.00 13.00 286 SER A O 1
ATOM 2197 N N . GLN A 1 272 ? 25.780 62.361 21.254 1.00 11.65 287 GLN A N 1
ATOM 2198 C CA . GLN A 1 272 ? 24.481 62.945 20.946 1.00 21.42 287 GLN A CA 1
ATOM 2199 C C . GLN A 1 272 ? 24.377 62.976 19.420 1.00 23.77 287 GLN A C 1
ATOM 2200 O O . GLN A 1 272 ? 25.257 63.473 18.773 1.00 18.64 287 GLN A O 1
ATOM 2206 N N . ALA A 1 273 ? 23.332 62.383 18.840 1.00 42.50 288 ALA A N 1
ATOM 2207 C CA . ALA A 1 273 ? 23.351 62.074 17.401 1.00 39.70 288 ALA A CA 1
ATOM 2208 C C . ALA A 1 273 ? 23.773 63.284 16.606 1.00 35.53 288 ALA A C 1
ATOM 2209 O O . ALA A 1 273 ? 24.465 63.144 15.616 1.00 20.30 288 ALA A O 1
ATOM 2211 N N . SER A 1 274 ? 23.317 64.453 17.085 1.00 41.25 289 SER A N 1
ATOM 2212 C CA . SER A 1 274 ? 23.524 65.785 16.529 1.00 39.28 289 SER A CA 1
ATOM 2213 C C . SER A 1 274 ? 24.987 66.272 16.517 1.00 33.52 289 SER A C 1
ATOM 2214 O O . SER A 1 274 ? 25.300 67.369 16.020 1.00 18.68 289 SER A O 1
ATOM 2217 N N . GLY A 1 275 ? 25.862 65.502 17.143 1.00 18.87 290 GLY A N 1
ATOM 2218 C CA . GLY A 1 275 ? 27.274 65.523 16.784 1.00 13.94 290 GLY A CA 1
ATOM 2219 C C . GLY A 1 275 ? 28.202 66.032 17.852 1.00 27.52 290 GLY A C 1
ATOM 2220 O O . GLY A 1 275 ? 29.093 66.847 17.595 1.00 49.03 290 GLY A O 1
ATOM 2221 N N . SER A 1 276 ? 27.975 65.586 19.070 1.00 15.29 291 SER A N 1
ATOM 2222 C CA . SER A 1 276 ? 28.948 65.782 20.107 1.00 18.99 291 SER A CA 1
ATOM 2223 C C . SER A 1 276 ? 29.239 64.428 20.724 1.00 18.57 291 SER A C 1
ATOM 2224 O O . SER A 1 276 ? 28.381 63.533 20.743 1.00 22.45 291 SER A O 1
ATOM 2227 N N . VAL A 1 277 ? 30.466 64.261 21.199 1.00 15.03 292 VAL A N 1
ATOM 2228 C CA . VAL A 1 277 ? 30.739 63.143 22.077 1.00 12.55 292 VAL A CA 1
ATOM 2229 C C . VAL A 1 277 ? 31.450 63.693 23.299 1.00 13.58 292 VAL A C 1
ATOM 2230 O O . VAL A 1 277 ? 32.236 64.642 23.208 1.00 12.33 292 VAL A O 1
ATOM 2240 N N . GLU A 1 278 ? 31.127 63.123 24.448 1.00 15.45 293 GLU A N 1
ATOM 2241 C CA . GLU A 1 278 ? 31.520 63.711 25.727 1.00 12.84 293 GLU A CA 1
ATOM 2242 C C . GLU A 1 278 ? 31.903 62.620 26.704 1.00 18.92 293 GLU A C 1
ATOM 2243 O O . GLU A 1 278 ? 31.298 61.547 26.725 1.00 14.05 293 GLU A O 1
ATOM 2249 N N . GLY A 1 279 ? 32.923 62.888 27.512 1.00 14.00 294 GLY A N 1
ATOM 2250 C CA . GLY A 1 279 ? 33.234 62.034 28.629 1.00 18.42 294 GLY A CA 1
ATOM 2251 C C . GLY A 1 279 ? 32.748 62.684 29.904 1.00 16.45 294 GLY A C 1
ATOM 2252 O O . GLY A 1 279 ? 32.922 63.882 30.109 1.00 19.15 294 GLY A O 1
ATOM 2253 N N . LEU A 1 280 ? 32.162 61.877 30.777 1.00 12.19 295 LEU A N 1
ATOM 2254 C CA . LEU A 1 280 ? 31.625 62.357 32.045 1.00 16.91 295 LEU A CA 1
ATOM 2255 C C . LEU A 1 280 ? 32.156 61.494 33.159 1.00 20.50 295 LEU A C 1
ATOM 2256 O O . LEU A 1 280 ? 32.521 60.326 32.932 1.00 19.22 295 LEU A O 1
ATOM 2261 N N . ASP A 1 281 ? 32.137 62.016 34.381 1.00 18.44 296 ASP A N 1
ATOM 2262 C CA . ASP A 1 281 ? 32.509 61.176 35.514 1.00 19.92 296 ASP A CA 1
ATOM 2263 C C . ASP A 1 281 ? 31.504 60.039 35.706 1.00 26.05 296 ASP A C 1
ATOM 2264 O O . ASP A 1 281 ? 30.418 60.049 35.123 1.00 25.38 296 ASP A O 1
ATOM 2269 N N . SER A 1 282 ? 31.895 59.076 36.538 1.00 31.78 297 SER A N 1
ATOM 2270 C CA . SER A 1 282 ? 31.103 57.883 36.875 1.00 31.79 297 SER A CA 1
ATOM 2271 C C . SER A 1 282 ? 29.638 58.171 37.153 1.00 33.15 297 SER A C 1
ATOM 2272 O O . SER A 1 282 ? 28.773 57.351 36.857 1.00 30.93 297 SER A O 1
ATOM 2274 N N . ARG A 1 283 ? 29.355 59.332 37.729 1.00 35.36 298 ARG A N 1
ATOM 2275 C CA . ARG A 1 283 ? 28.006 59.642 38.190 1.00 36.01 298 ARG A CA 1
ATOM 2276 C C . ARG A 1 283 ? 27.355 60.734 37.353 1.00 32.32 298 ARG A C 1
ATOM 2277 O O . ARG A 1 283 ? 26.365 61.341 37.756 1.00 34.44 298 ARG A O 1
ATOM 2285 N N . GLY A 1 284 ? 27.922 60.964 36.174 1.00 27.34 299 GLY A N 1
ATOM 2286 C CA . GLY A 1 284 ? 27.372 61.892 35.211 1.00 42.26 299 GLY A CA 1
ATOM 2287 C C . GLY A 1 284 ? 27.133 63.269 35.792 1.00 46.17 299 GLY A C 1
ATOM 2288 O O . GLY A 1 284 ? 26.167 63.937 35.445 1.00 45.89 299 GLY A O 1
ATOM 2289 N N . ALA A 1 285 ? 28.016 63.698 36.683 1.00 43.59 300 ALA A N 1
ATOM 2290 C CA . ALA A 1 285 ? 27.859 65.006 37.307 1.00 50.78 300 ALA A CA 1
ATOM 2291 C C . ALA A 1 285 ? 28.625 66.063 36.523 1.00 48.35 300 ALA A C 1
ATOM 2292 O O . ALA A 1 285 ? 28.087 67.100 36.148 1.00 61.14 300 ALA A O 1
ATOM 2294 N N . SER A 1 286 ? 29.879 65.764 36.239 1.00 37.96 301 SER A N 1
ATOM 2295 C CA . SER A 1 286 ? 30.773 66.742 35.647 1.00 44.04 301 SER A CA 1
ATOM 2296 C C . SER A 1 286 ? 31.347 66.205 34.349 1.00 36.76 301 SER A C 1
ATOM 2297 O O . SER A 1 286 ? 31.460 65.005 34.164 1.00 28.01 301 SER A O 1
ATOM 2300 N N . SER A 1 287 ? 31.703 67.118 33.457 1.00 29.17 302 SER A N 1
ATOM 2301 C CA . SER A 1 287 ? 32.141 66.768 32.121 1.00 22.10 302 SER A CA 1
ATOM 2302 C C . SER A 1 287 ? 33.679 66.738 32.076 1.00 29.53 302 SER A C 1
ATOM 2303 O O . SER A 1 287 ? 34.344 67.634 32.583 1.00 30.70 302 SER A O 1
ATOM 2306 N N . LEU A 1 288 ? 34.238 65.691 31.488 1.00 22.02 303 LEU A N 1
ATOM 2307 C CA . LEU A 1 288 ? 35.668 65.518 31.447 1.00 20.67 303 LEU A CA 1
ATOM 2308 C C . LEU A 1 288 ? 36.213 66.171 30.191 1.00 20.55 303 LEU A C 1
ATOM 2309 O O . LEU A 1 288 ? 37.281 66.771 30.199 1.00 19.50 303 LEU A O 1
ATOM 2314 N N . TRP A 1 289 ? 35.461 66.049 29.109 1.00 12.22 304 TRP A N 1
ATOM 2315 C CA . TRP A 1 289 ? 35.839 66.607 27.821 1.00 16.86 304 TRP A CA 1
ATOM 2316 C C . TRP A 1 289 ? 34.659 66.587 26.881 1.00 17.78 304 TRP A C 1
ATOM 2317 O O . TRP A 1 289 ? 33.678 65.868 27.100 1.00 21.04 304 TRP A O 1
ATOM 2328 N N . ASN A 1 290 ? 34.764 67.360 25.812 1.00 17.62 305 ASN A N 1
ATOM 2329 C CA . ASN A 1 290 ? 33.679 67.429 24.843 1.00 19.01 305 ASN A CA 1
ATOM 2330 C C . ASN A 1 290 ? 34.270 67.646 23.468 1.00 22.18 305 ASN A C 1
ATOM 2331 O O . ASN A 1 290 ? 35.107 68.521 23.277 1.00 20.69 305 ASN A O 1
ATOM 2336 N N . ASN A 1 291 ? 33.866 66.825 22.511 1.00 11.90 306 ASN A N 1
ATOM 2337 C CA . ASN A 1 291 ? 34.311 66.978 21.125 1.00 12.09 306 ASN A CA 1
ATOM 2338 C C . ASN A 1 291 ? 33.111 67.232 20.211 1.00 13.86 306 ASN A C 1
ATOM 2339 O O . ASN A 1 291 ? 32.270 66.369 20.028 1.00 17.79 306 ASN A O 1
ATOM 2344 N N . ASP A 1 292 ? 33.070 68.447 19.668 1.00 13.32 307 ASP A N 1
ATOM 2345 C CA . ASP A 1 292 ? 31.962 69.001 18.884 1.00 16.08 307 ASP A CA 1
ATOM 2346 C C . ASP A 1 292 ? 32.136 68.876 17.396 1.00 13.56 307 ASP A C 1
ATOM 2347 O O . ASP A 1 292 ? 31.296 69.350 16.641 1.00 13.02 307 ASP A O 1
ATOM 2352 N N . ALA A 1 293 ? 33.265 68.344 16.957 1.00 15.28 308 ALA A N 1
ATOM 2353 C CA . ALA A 1 293 ? 33.660 68.501 15.561 1.00 14.05 308 ALA A CA 1
ATOM 2354 C C . ALA A 1 293 ? 32.861 67.668 14.567 1.00 13.85 308 ALA A C 1
ATOM 2355 O O . ALA A 1 293 ? 32.915 67.953 13.365 1.00 14.60 308 ALA A O 1
ATOM 2357 N N . LEU A 1 294 ? 32.126 66.654 15.051 1.00 12.22 309 LEU A N 1
ATOM 2358 C CA . LEU A 1 294 ? 31.319 65.809 14.178 1.00 9.71 309 LEU A CA 1
ATOM 2359 C C . LEU A 1 294 ? 29.888 66.366 14.018 1.00 12.92 309 LEU A C 1
ATOM 2360 O O . LEU A 1 294 ? 28.920 65.622 13.893 1.00 9.59 309 LEU A O 1
ATOM 2365 N N . ALA A 1 295 ? 29.778 67.687 14.027 1.00 13.49 310 ALA A N 1
ATOM 2366 C CA . ALA A 1 295 ? 28.493 68.348 14.210 1.00 23.23 310 ALA A CA 1
ATOM 2367 C C . ALA A 1 295 ? 27.296 67.612 13.673 1.00 34.05 310 ALA A C 1
ATOM 2368 O O . ALA A 1 295 ? 26.507 67.096 14.434 1.00 60.63 310 ALA A O 1
ATOM 2370 N N . ARG A 1 296 ? 27.089 67.578 12.386 1.00 20.46 311 ARG A N 1
ATOM 2371 C CA . ARG A 1 296 ? 25.751 67.088 11.970 1.00 12.30 311 ARG A CA 1
ATOM 2372 C C . ARG A 1 296 ? 25.884 65.717 11.317 1.00 15.58 311 ARG A C 1
ATOM 2373 O O . ARG A 1 296 ? 25.266 65.425 10.283 1.00 14.44 311 ARG A O 1
ATOM 2381 N N . ARG A 1 297 ? 26.740 64.885 11.902 1.00 13.14 312 ARG A N 1
ATOM 2382 C CA . ARG A 1 297 ? 27.139 63.652 11.226 1.00 9.91 312 ARG A CA 1
ATOM 2383 C C . ARG A 1 297 ? 26.351 62.412 11.667 1.00 14.70 312 ARG A C 1
ATOM 2384 O O . ARG A 1 297 ? 26.702 61.300 11.282 1.00 13.72 312 ARG A O 1
ATOM 2392 N N . GLN A 1 298 ? 25.326 62.615 12.484 1.00 15.18 313 GLN A N 1
ATOM 2393 C CA . GLN A 1 298 ? 24.372 61.561 12.855 1.00 12.68 313 GLN A CA 1
ATOM 2394 C C . GLN A 1 298 ? 25.037 60.331 13.477 1.00 14.77 313 GLN A C 1
ATOM 2395 O O . GLN A 1 298 ? 25.065 59.264 12.895 1.00 13.45 313 GLN A O 1
ATOM 2401 N N . LEU A 1 299 ? 25.542 60.504 14.688 1.00 11.03 314 LEU A N 1
ATOM 2402 C CA . LEU A 1 299 ? 26.378 59.519 15.343 1.00 11.13 314 LEU A CA 1
ATOM 2403 C C . LEU A 1 299 ? 25.613 58.319 15.894 1.00 14.46 314 LEU A C 1
ATOM 2404 O O . LEU A 1 299 ? 24.483 58.449 16.338 1.00 12.46 314 LEU A O 1
ATOM 2409 N N . SER A 1 300 ? 26.286 57.174 15.916 1.00 10.55 315 SER A N 1
ATOM 2410 C CA . SER A 1 300 ? 25.779 55.997 16.612 1.00 10.83 315 SER A CA 1
ATOM 2411 C C . SER A 1 300 ? 26.004 56.207 18.097 1.00 12.17 315 SER A C 1
ATOM 2412 O O . SER A 1 300 ? 26.702 57.139 18.483 1.00 12.86 315 SER A O 1
ATOM 2415 N N . ALA A 1 301 ? 25.485 55.293 18.908 1.00 10.37 316 ALA A N 1
ATOM 2416 C CA . ALA A 1 301 ? 25.911 55.145 20.295 1.00 11.11 316 ALA A CA 1
ATOM 2417 C C . ALA A 1 301 ? 27.402 54.846 20.314 1.00 7.77 316 ALA A C 1
ATOM 2418 O O . ALA A 1 301 ? 27.944 54.322 19.338 1.00 9.13 316 ALA A O 1
ATOM 2420 N N . PRO A 1 302 ? 28.067 55.205 21.415 1.00 11.76 317 PRO A N 1
ATOM 2421 C CA . PRO A 1 302 ? 29.512 55.019 21.540 1.00 12.56 317 PRO A CA 1
ATOM 2422 C C . PRO A 1 302 ? 29.884 53.637 22.063 1.00 15.68 317 PRO A C 1
ATOM 2423 O O . PRO A 1 302 ? 29.072 52.977 22.742 1.00 13.21 317 PRO A O 1
ATOM 2427 N N . ALA A 1 303 ? 31.107 53.206 21.737 1.00 12.41 318 ALA A N 1
ATOM 2428 C CA . ALA A 1 303 ? 31.707 52.014 22.304 1.00 12.97 318 ALA A CA 1
ATOM 2429 C C . ALA A 1 303 ? 33.067 52.410 22.826 1.00 16.14 318 ALA A C 1
ATOM 2430 O O . ALA A 1 303 ? 33.661 53.356 22.333 1.00 15.80 318 ALA A O 1
ATOM 2432 N N . VAL A 1 304 ? 33.557 51.692 23.824 1.00 12.62 319 VAL A N 1
ATOM 2433 C CA . VAL A 1 304 ? 34.915 51.869 24.267 1.00 13.63 319 VAL A CA 1
ATOM 2434 C C . VAL A 1 304 ? 35.740 50.673 23.781 1.00 16.89 319 VAL A C 1
ATOM 2435 O O . VAL A 1 304 ? 35.409 49.527 24.071 1.00 16.11 319 VAL A O 1
ATOM 2445 N N . PHE A 1 305 ? 36.783 50.948 23.001 1.00 11.89 320 PHE A N 1
ATOM 2446 C CA . PHE A 1 305 ? 37.606 49.902 22.388 1.00 11.88 320 PHE A CA 1
ATOM 2447 C C . PHE A 1 305 ? 39.026 50.190 22.830 1.00 18.55 320 PHE A C 1
ATOM 2448 O O . PHE A 1 305 ? 39.601 51.187 22.434 1.00 15.13 320 PHE A O 1
ATOM 2456 N N . SER A 1 306 ? 39.582 49.372 23.706 1.00 14.03 321 SER A N 1
ATOM 2457 C CA . SER A 1 306 ? 40.851 49.753 24.300 1.00 15.50 321 SER A CA 1
ATOM 2458 C C . SER A 1 306 ? 40.749 51.168 24.878 1.00 14.15 321 SER A C 1
ATOM 2459 O O . SER A 1 306 ? 39.785 51.462 25.600 1.00 25.10 321 SER A O 1
ATOM 2462 N N . SER A 1 307 ? 41.729 52.033 24.608 1.00 16.47 322 SER A N 1
ATOM 2463 C CA . SER A 1 307 ? 41.728 53.378 25.200 1.00 17.67 322 SER A CA 1
ATOM 2464 C C . SER A 1 307 ? 40.990 54.404 24.326 1.00 18.54 322 SER A C 1
ATOM 2465 O O . SER A 1 307 ? 41.219 55.603 24.436 1.00 14.61 322 SER A O 1
ATOM 2468 N N . ASN A 1 308 ? 40.086 53.927 23.478 1.00 13.71 323 ASN A N 1
ATOM 2469 C CA . ASN A 1 308 ? 39.389 54.800 22.547 1.00 11.08 323 ASN A CA 1
ATOM 2470 C C . ASN A 1 308 ? 37.885 54.777 22.741 1.00 9.15 323 ASN A C 1
ATOM 2471 O O . ASN A 1 308 ? 37.300 53.742 23.060 1.00 15.79 323 ASN A O 1
ATOM 2476 N N . VAL A 1 309 ? 37.255 55.925 22.523 1.00 11.57 324 VAL A N 1
ATOM 2477 C CA . VAL A 1 309 ? 35.822 55.978 22.430 1.00 8.76 324 VAL A CA 1
ATOM 2478 C C . VAL A 1 309 ? 35.551 55.967 20.939 1.00 13.04 324 VAL A C 1
ATOM 2479 O O . VAL A 1 309 ? 36.151 56.742 20.188 1.00 13.30 324 VAL A O 1
ATOM 2489 N N . VAL A 1 310 ? 34.626 55.126 20.484 1.00 10.94 325 VAL A N 1
ATOM 2490 C CA . VAL A 1 310 ? 34.387 55.093 19.050 1.00 7.71 325 VAL A CA 1
ATOM 2491 C C . VAL A 1 310 ? 32.914 55.266 18.681 1.00 11.34 325 VAL A C 1
ATOM 2492 O O . VAL A 1 310 ? 32.016 54.740 19.355 1.00 9.89 325 VAL A O 1
ATOM 2502 N N . VAL A 1 311 ? 32.690 56.034 17.622 1.00 10.52 326 VAL A N 1
ATOM 2503 C CA . VAL A 1 311 ? 31.335 56.292 17.121 1.00 9.15 326 VAL A CA 1
ATOM 2504 C C . VAL A 1 311 ? 31.325 56.167 15.625 1.00 13.42 326 VAL A C 1
ATOM 2505 O O . VAL A 1 311 ? 32.319 56.487 14.969 1.00 12.12 326 VAL A O 1
ATOM 2515 N N . GLY A 1 312 ? 30.210 55.681 15.086 1.00 10.41 327 GLY A N 1
ATOM 2516 C CA . GLY A 1 312 ? 30.027 55.587 13.648 1.00 12.34 327 GLY A CA 1
ATOM 2517 C C . GLY A 1 312 ? 29.245 56.803 13.189 1.00 15.89 327 GLY A C 1
ATOM 2518 O O . GLY A 1 312 ? 28.579 57.438 14.014 1.00 12.99 327 GLY A O 1
ATOM 2519 N N . ASP A 1 313 ? 29.340 57.157 11.907 1.00 11.28 328 ASP A N 1
ATOM 2520 C CA . ASP A 1 313 ? 28.571 58.289 11.399 1.00 14.81 328 ASP A CA 1
ATOM 2521 C C . ASP A 1 313 ? 27.877 57.993 10.091 1.00 16.80 328 ASP A C 1
ATOM 2522 O O . ASP A 1 313 ? 27.990 56.888 9.545 1.00 11.72 328 ASP A O 1
ATOM 2527 N N . LEU A 1 314 ? 27.133 58.988 9.598 1.00 19.47 329 LEU A N 1
ATOM 2528 C CA . LEU A 1 314 ? 26.227 58.782 8.472 1.00 14.94 329 LEU A CA 1
ATOM 2529 C C . LEU A 1 314 ? 26.966 58.477 7.181 1.00 14.91 329 LEU A C 1
ATOM 2530 O O . LEU A 1 314 ? 26.380 57.903 6.275 1.00 15.63 329 LEU A O 1
ATOM 2535 N N . GLU A 1 315 ? 28.235 58.871 7.084 1.00 14.36 330 GLU A N 1
ATOM 2536 C CA . GLU A 1 315 ? 29.030 58.597 5.892 1.00 20.11 330 GLU A CA 1
ATOM 2537 C C . GLU A 1 315 ? 29.731 57.227 5.943 1.00 20.75 330 GLU A C 1
ATOM 2538 O O . GLU A 1 315 ? 30.345 56.806 4.955 1.00 23.27 330 GLU A O 1
ATOM 2544 N N . GLY A 1 316 ? 29.616 56.527 7.072 1.00 18.49 331 GLY A N 1
ATOM 2545 C CA . GLY A 1 316 ? 30.190 55.183 7.212 1.00 14.98 331 GLY A CA 1
ATOM 2546 C C . GLY A 1 316 ? 31.560 55.148 7.882 1.00 16.22 331 GLY A C 1
ATOM 2547 O O . GLY A 1 316 ? 32.215 54.101 7.909 1.00 18.05 331 GLY A O 1
ATOM 2548 N N . TYR A 1 317 ? 32.004 56.283 8.426 1.00 13.10 332 TYR A N 1
ATOM 2549 C CA . TYR A 1 317 ? 33.245 56.297 9.173 1.00 17.21 332 TYR A CA 1
ATOM 2550 C C . TYR A 1 317 ? 33.012 55.828 10.604 1.00 20.37 332 TYR A C 1
ATOM 2551 O O . TYR A 1 317 ? 31.958 56.069 11.171 1.00 18.04 332 TYR A O 1
ATOM 2560 N N . VAL A 1 318 ? 33.993 55.151 11.186 1.00 11.11 333 VAL A N 1
ATOM 2561 C CA . VAL A 1 318 ? 34.084 55.127 12.634 1.00 8.40 333 VAL A CA 1
ATOM 2562 C C . VAL A 1 318 ? 35.237 56.059 13.012 1.00 12.37 333 VAL A C 1
ATOM 2563 O O . VAL A 1 318 ? 36.314 56.028 12.389 1.00 13.30 333 VAL A O 1
ATOM 2573 N N . HIS A 1 319 ? 34.979 56.890 14.009 1.00 9.98 334 HIS A N 1
ATOM 2574 C CA . HIS A 1 319 ? 35.973 57.774 14.585 1.00 8.58 334 HIS A CA 1
ATOM 2575 C C . HIS A 1 319 ? 36.404 57.248 15.934 1.00 11.02 334 HIS A C 1
ATOM 2576 O O . HIS A 1 319 ? 35.580 56.872 16.744 1.00 11.78 334 HIS A O 1
ATOM 2583 N N . LEU A 1 320 ? 37.713 57.226 16.149 1.00 11.16 335 LEU A N 1
ATOM 2584 C CA . LEU A 1 320 ? 38.309 56.901 17.433 1.00 8.57 335 LEU A CA 1
ATOM 2585 C C . LEU A 1 320 ? 38.825 58.170 18.149 1.00 14.06 335 LEU A C 1
ATOM 2586 O O . LEU A 1 320 ? 39.639 58.933 17.594 1.00 14.68 335 LEU A O 1
ATOM 2591 N N . LEU A 1 321 ? 38.305 58.377 19.362 1.00 13.88 336 LEU A N 1
ATOM 2592 C CA . LEU A 1 321 ? 38.654 59.497 20.210 1.00 10.59 336 LEU A CA 1
ATOM 2593 C C . LEU A 1 321 ? 39.354 58.989 21.467 1.00 15.50 336 LEU A C 1
ATOM 2594 O O . LEU A 1 321 ? 38.991 57.961 22.040 1.00 13.70 336 LEU A O 1
ATOM 2599 N N . SER A 1 322 ? 40.398 59.698 21.881 1.00 18.30 337 SER A N 1
ATOM 2600 C CA . SER A 1 322 ? 41.081 59.367 23.110 1.00 13.91 337 SER A CA 1
ATOM 2601 C C . SER A 1 322 ? 40.150 59.397 24.322 1.00 12.10 337 SER A C 1
ATOM 2602 O O . SER A 1 322 ? 39.379 60.348 24.518 1.00 12.15 337 SER A O 1
ATOM 2605 N N . GLN A 1 323 ? 40.207 58.359 25.146 1.00 13.64 338 GLN A N 1
ATOM 2606 C CA . GLN A 1 323 ? 39.356 58.325 26.332 1.00 20.13 338 GLN A CA 1
ATOM 2607 C C . GLN A 1 323 ? 39.747 59.409 27.334 1.00 17.93 338 GLN A C 1
ATOM 2608 O O . GLN A 1 323 ? 38.909 59.862 28.106 1.00 20.45 338 GLN A O 1
ATOM 2614 N N . VAL A 1 324 ? 41.000 59.853 27.293 1.00 15.46 339 VAL A N 1
ATOM 2615 C CA . VAL A 1 324 ? 41.473 60.879 28.234 1.00 21.28 339 VAL A CA 1
ATOM 2616 C C . VAL A 1 324 ? 41.019 62.278 27.840 1.00 15.80 339 VAL A C 1
ATOM 2617 O O . VAL A 1 324 ? 40.558 63.048 28.687 1.00 19.00 339 VAL A O 1
ATOM 2627 N N . ASP A 1 325 ? 41.108 62.562 26.539 1.00 15.42 340 ASP A N 1
ATOM 2628 C CA . ASP A 1 325 ? 41.117 63.894 25.959 1.00 26.44 340 ASP A CA 1
ATOM 2629 C C . ASP A 1 325 ? 39.930 64.219 25.071 1.00 16.12 340 ASP A C 1
ATOM 2630 O O . ASP A 1 325 ? 39.591 65.395 24.832 1.00 17.78 340 ASP A O 1
ATOM 2635 N N . GLY A 1 326 ? 39.363 63.178 24.478 1.00 15.41 341 GLY A N 1
ATOM 2636 C CA . GLY A 1 326 ? 38.362 63.356 23.444 1.00 13.09 341 GLY A CA 1
ATOM 2637 C C . GLY A 1 326 ? 38.949 63.659 22.066 1.00 10.87 341 GLY A C 1
ATOM 2638 O O . GLY A 1 326 ? 38.227 63.703 21.088 1.00 14.17 341 GLY A O 1
ATOM 2639 N N . ARG A 1 327 ? 40.267 63.864 21.942 1.00 13.39 342 ARG A N 1
ATOM 2640 C CA . ARG A 1 327 ? 40.762 64.262 20.631 1.00 13.92 342 ARG A CA 1
ATOM 2641 C C . ARG A 1 327 ? 40.710 63.104 19.661 1.00 8.38 342 ARG A C 1
ATOM 2642 O O . ARG A 1 327 ? 40.830 61.940 20.062 1.00 13.30 342 ARG A O 1
ATOM 2650 N N . PHE A 1 328 ? 40.568 63.398 18.373 1.00 13.13 343 PHE A N 1
ATOM 2651 C CA . PHE A 1 328 ? 40.614 62.331 17.377 1.00 12.81 343 PHE A CA 1
ATOM 2652 C C . PHE A 1 328 ? 41.995 61.702 17.358 1.00 19.27 343 PHE A C 1
ATOM 2653 O O . PHE A 1 328 ? 43.010 62.404 17.285 1.00 12.18 343 PHE A O 1
ATOM 2661 N N . VAL A 1 329 ? 42.033 60.378 17.415 1.00 10.62 344 VAL A N 1
ATOM 2662 C CA . VAL A 1 329 ? 43.295 59.624 17.265 1.00 12.24 344 VAL A CA 1
ATOM 2663 C C . VAL A 1 329 ? 43.228 58.605 16.140 1.00 15.43 344 VAL A C 1
ATOM 2664 O O . VAL A 1 329 ? 44.251 58.098 15.715 1.00 15.41 344 VAL A O 1
ATOM 2674 N N . GLY A 1 330 ? 42.023 58.304 15.650 1.00 15.52 345 GLY A N 1
ATOM 2675 C CA . GLY A 1 330 ? 41.863 57.357 14.559 1.00 16.14 345 GLY A CA 1
ATOM 2676 C C . GLY A 1 330 ? 40.570 57.531 13.782 1.00 17.46 345 GLY A C 1
ATOM 2677 O O . GLY A 1 330 ? 39.631 58.167 14.247 1.00 12.99 345 GLY A O 1
ATOM 2678 N N . ARG A 1 331 ? 40.538 56.984 12.579 1.00 12.83 346 ARG A N 1
ATOM 2679 C CA . ARG A 1 331 ? 39.385 57.101 11.715 1.00 14.91 346 ARG A CA 1
ATOM 2680 C C . ARG A 1 331 ? 39.491 56.070 10.616 1.00 19.28 346 ARG A C 1
ATOM 2681 O O . ARG A 1 331 ? 40.558 55.845 10.083 1.00 15.85 346 ARG A O 1
ATOM 2689 N N . GLU A 1 332 ? 38.379 55.414 10.323 1.00 10.31 347 GLU A N 1
ATOM 2690 C CA . GLU A 1 332 ? 38.337 54.300 9.371 1.00 13.19 347 GLU A CA 1
ATOM 2691 C C . GLU A 1 332 ? 37.018 54.322 8.663 1.00 16.22 347 GLU A C 1
ATOM 2692 O O . GLU A 1 332 ? 35.967 54.417 9.319 1.00 16.01 347 GLU A O 1
ATOM 2698 N N . ARG A 1 333 ? 37.029 54.239 7.339 1.00 12.72 348 ARG A N 1
ATOM 2699 C CA . ARG A 1 333 ? 35.752 54.185 6.639 1.00 20.05 348 ARG A CA 1
ATOM 2700 C C . ARG A 1 333 ? 35.325 52.733 6.526 1.00 18.41 348 ARG A C 1
ATOM 2701 O O . ARG A 1 333 ? 36.074 51.905 6.010 1.00 14.03 348 ARG A O 1
ATOM 2709 N N . VAL A 1 334 ? 34.135 52.421 7.047 1.00 16.17 349 VAL A N 1
ATOM 2710 C CA . VAL A 1 334 ? 33.683 51.035 7.159 1.00 15.05 349 VAL A CA 1
ATOM 2711 C C . VAL A 1 334 ? 32.693 50.639 6.058 1.00 26.75 349 VAL A C 1
ATOM 2712 O O . VAL A 1 334 ? 32.945 49.690 5.301 1.00 24.20 349 VAL A O 1
ATOM 2722 N N . ASP A 1 335 ? 31.569 51.356 5.990 1.00 20.59 350 ASP A N 1
ATOM 2723 C CA . ASP A 1 335 ? 30.461 51.062 5.049 1.00 21.31 350 ASP A CA 1
ATOM 2724 C C . ASP A 1 335 ? 29.882 52.398 4.666 1.00 19.90 350 ASP A C 1
ATOM 2725 O O . ASP A 1 335 ? 29.338 53.081 5.523 1.00 20.58 350 ASP A O 1
ATOM 2730 N N . SER A 1 336 ? 30.015 52.793 3.401 1.00 24.75 351 SER A N 1
ATOM 2731 C CA . SER A 1 336 ? 29.654 54.151 3.001 1.00 27.93 351 SER A CA 1
ATOM 2732 C C . SER A 1 336 ? 28.151 54.427 3.032 1.00 25.81 351 SER A C 1
ATOM 2733 O O . SER A 1 336 ? 27.724 55.557 2.846 1.00 25.70 351 SER A O 1
ATOM 2736 N N . ASP A 1 337 ? 27.338 53.409 3.289 1.00 19.91 352 ASP A N 1
ATOM 2737 C CA . ASP A 1 337 ? 25.925 53.658 3.562 1.00 17.70 352 ASP A CA 1
ATOM 2738 C C . ASP A 1 337 ? 25.688 54.162 4.991 1.00 19.80 352 ASP A C 1
ATOM 2739 O O . ASP A 1 337 ? 24.548 54.473 5.360 1.00 21.30 352 ASP A O 1
ATOM 2744 N N . GLY A 1 338 ? 26.755 54.233 5.788 1.00 15.92 353 GLY A N 1
ATOM 2745 C CA . GLY A 1 338 ? 26.673 54.724 7.162 1.00 11.08 353 GLY A CA 1
ATOM 2746 C C . GLY A 1 338 ? 26.793 53.643 8.224 1.00 17.62 353 GLY A C 1
ATOM 2747 O O . GLY A 1 338 ? 26.577 52.451 7.953 1.00 15.96 353 GLY A O 1
ATOM 2748 N N . VAL A 1 339 ? 27.155 54.054 9.435 1.00 14.27 354 VAL A N 1
ATOM 2749 C CA . VAL A 1 339 ? 27.167 53.153 10.576 1.00 11.73 354 VAL A CA 1
ATOM 2750 C C . VAL A 1 339 ? 26.308 53.747 11.676 1.00 17.83 354 VAL A C 1
ATOM 2751 O O . VAL A 1 339 ? 26.681 54.774 12.262 1.00 18.14 354 VAL A O 1
ATOM 2761 N N . ARG A 1 340 ? 25.147 53.123 11.933 1.00 15.40 355 ARG A N 1
ATOM 2762 C CA . ARG A 1 340 ? 24.207 53.581 12.955 1.00 16.75 355 ARG A CA 1
ATOM 2763 C C . ARG A 1 340 ? 24.240 52.708 14.181 1.00 16.94 355 ARG A C 1
ATOM 2764 O O . ARG A 1 340 ? 23.845 53.140 15.254 1.00 17.66 355 ARG A O 1
ATOM 2772 N N . VAL A 1 341 ? 24.684 51.464 14.018 1.00 13.91 356 VAL A N 1
ATOM 2773 C CA . VAL A 1 341 ? 24.706 50.527 15.114 1.00 10.49 356 VAL A CA 1
ATOM 2774 C C . VAL A 1 341 ? 25.919 50.771 15.981 1.00 11.96 356 VAL A C 1
ATOM 2775 O O . VAL A 1 341 ? 26.994 51.002 15.468 1.00 13.80 356 VAL A O 1
ATOM 2785 N N . ARG A 1 342 ? 25.753 50.696 17.298 1.00 9.19 357 ARG A N 1
ATOM 2786 C CA . ARG A 1 342 ? 26.873 50.829 18.210 1.00 9.13 357 ARG A CA 1
ATOM 2787 C C . ARG A 1 342 ? 27.921 49.788 17.854 1.00 14.54 357 ARG A C 1
ATOM 2788 O O . ARG A 1 342 ? 27.598 48.604 17.781 1.00 8.69 357 ARG A O 1
ATOM 2796 N N . PRO A 1 343 ? 29.176 50.214 17.625 1.00 8.69 358 PRO A N 1
ATOM 2797 C CA . PRO A 1 343 ? 30.193 49.165 17.450 1.00 10.54 358 PRO A CA 1
ATOM 2798 C C . PRO A 1 343 ? 30.223 48.189 18.608 1.00 13.27 358 PRO A C 1
ATOM 2799 O O . PRO A 1 343 ? 30.047 48.584 19.769 1.00 14.12 358 PRO A O 1
ATOM 2803 N N . LEU A 1 344 ? 30.439 46.918 18.278 1.00 11.12 359 LEU A N 1
ATOM 2804 C CA . LEU A 1 344 ? 30.439 45.842 19.259 1.00 10.54 359 LEU A CA 1
ATOM 2805 C C . LEU A 1 344 ? 31.859 45.422 19.609 1.00 9.18 359 LEU A C 1
ATOM 2806 O O . LEU A 1 344 ? 32.557 44.827 18.800 1.00 13.76 359 LEU A O 1
ATOM 2811 N N . VAL A 1 345 ? 32.250 45.706 20.835 1.00 11.03 360 VAL A N 1
ATOM 2812 C CA . VAL A 1 345 ? 33.592 45.412 21.279 1.00 15.79 360 VAL A CA 1
ATOM 2813 C C . VAL A 1 345 ? 33.520 44.173 22.148 1.00 17.45 360 VAL A C 1
ATOM 2814 O O . VAL A 1 345 ? 32.728 44.093 23.098 1.00 14.41 360 VAL A O 1
ATOM 2824 N N . VAL A 1 346 ? 34.337 43.202 21.789 1.00 13.61 361 VAL A N 1
ATOM 2825 C CA . VAL A 1 346 ? 34.557 42.020 22.607 1.00 18.92 361 VAL A CA 1
ATOM 2826 C C . VAL A 1 346 ? 36.065 41.877 22.790 1.00 22.99 361 VAL A C 1
ATOM 2827 O O . VAL A 1 346 ? 36.792 41.527 21.855 1.00 17.43 361 VAL A O 1
ATOM 2837 N N . GLY A 1 347 ? 36.537 42.218 23.979 1.00 22.23 362 GLY A N 1
ATOM 2838 C CA . GLY A 1 347 ? 37.965 42.222 24.257 1.00 29.42 362 GLY A CA 1
ATOM 2839 C C . GLY A 1 347 ? 38.728 43.044 23.244 1.00 23.07 362 GLY A C 1
ATOM 2840 O O . GLY A 1 347 ? 38.452 44.226 23.056 1.00 19.68 362 GLY A O 1
ATOM 2841 N N . SER A 1 348 ? 39.670 42.392 22.561 1.00 19.79 363 SER A N 1
ATOM 2842 C CA . SER A 1 348 ? 40.542 43.049 21.601 1.00 17.61 363 SER A CA 1
ATOM 2843 C C . SER A 1 348 ? 39.934 43.210 20.215 1.00 10.81 363 SER A C 1
ATOM 2844 O O . SER A 1 348 ? 40.620 43.647 19.297 1.00 15.11 363 SER A O 1
ATOM 2847 N N . TRP A 1 349 ? 38.682 42.798 20.029 1.00 15.48 364 TRP A N 1
ATOM 2848 C CA . TRP A 1 349 ? 38.076 42.852 18.710 1.00 11.26 364 TRP A CA 1
ATOM 2849 C C . TRP A 1 349 ? 36.882 43.787 18.698 1.00 12.20 364 TRP A C 1
ATOM 2850 O O . TRP A 1 349 ? 36.176 43.907 19.688 1.00 13.60 364 TRP A O 1
ATOM 2861 N N . MET A 1 350 ? 36.645 44.407 17.551 1.00 12.73 365 MET A N 1
ATOM 2862 C CA . MET A 1 350 ? 35.514 45.291 17.378 1.00 11.42 365 MET A CA 1
ATOM 2863 C C . MET A 1 350 ? 34.843 44.965 16.073 1.00 10.57 365 MET A C 1
ATOM 2864 O O . MET A 1 350 ? 35.506 44.857 15.033 1.00 12.81 365 MET A O 1
ATOM 2869 N N . TYR A 1 351 ? 33.521 44.798 16.121 1.00 12.08 366 TYR A N 1
ATOM 2870 C CA . TYR A 1 351 ? 32.708 44.425 14.964 1.00 7.94 366 TYR A CA 1
ATOM 2871 C C . TYR A 1 351 ? 31.793 45.578 14.643 1.00 14.63 366 TYR A C 1
ATOM 2872 O O . TYR A 1 351 ? 31.017 46.014 15.487 1.00 14.63 366 TYR A O 1
ATOM 2881 N N . VAL A 1 352 ? 31.895 46.078 13.430 1.00 14.09 367 VAL A N 1
ATOM 2882 C CA . VAL A 1 352 ? 31.094 47.207 13.012 1.00 15.14 367 VAL A CA 1
ATOM 2883 C C . VAL A 1 352 ? 30.154 46.725 11.943 1.00 13.50 367 VAL A C 1
ATOM 2884 O O . VAL A 1 352 ? 30.535 45.982 11.044 1.00 13.31 367 VAL A O 1
ATOM 2894 N N . PHE A 1 353 ? 28.891 47.109 12.064 1.00 15.26 368 PHE A N 1
ATOM 2895 C CA . PHE A 1 353 ? 27.871 46.663 11.137 1.00 1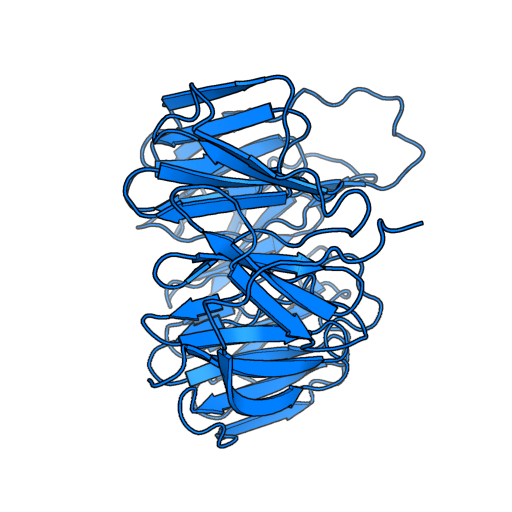4.32 368 PHE A CA 1
ATOM 2896 C C . PHE A 1 353 ? 27.346 47.869 10.378 1.00 12.99 368 PHE A C 1
ATOM 2897 O O . PHE A 1 353 ? 26.679 48.743 10.935 1.00 15.50 368 PHE A O 1
ATOM 2905 N N . GLY A 1 354 ? 27.681 47.938 9.105 1.00 13.48 369 GLY A N 1
ATOM 2906 C CA . GLY A 1 354 ? 27.241 49.034 8.278 1.00 13.76 369 GLY A CA 1
ATOM 2907 C C . GLY A 1 354 ? 25.801 48.904 7.823 1.00 22.00 369 GLY A C 1
ATOM 2908 O O . GLY A 1 354 ? 25.217 47.794 7.789 1.00 16.51 369 GLY A O 1
ATOM 2909 N N . ASN A 1 355 ? 25.237 50.047 7.446 1.00 15.70 370 ASN A N 1
ATOM 2910 C CA . ASN A 1 355 ? 23.834 50.134 7.061 1.00 13.47 370 ASN A CA 1
ATOM 2911 C C . ASN A 1 355 ? 23.521 49.329 5.822 1.00 19.06 370 ASN A C 1
ATOM 2912 O O . ASN A 1 355 ? 22.381 48.874 5.643 1.00 18.75 370 ASN A O 1
ATOM 2917 N N . GLY A 1 356 ? 24.518 49.159 4.962 1.00 19.64 371 GLY A N 1
ATOM 2918 C CA . GLY A 1 356 ? 24.370 48.310 3.794 1.00 28.04 371 GLY A CA 1
ATOM 2919 C C . GLY A 1 356 ? 24.623 46.827 4.051 1.00 20.03 371 GLY A C 1
ATOM 2920 O O . GLY A 1 356 ? 24.502 46.015 3.141 1.00 20.97 371 GLY A O 1
ATOM 2921 N N . GLY A 1 357 ? 24.987 46.466 5.276 1.00 17.13 372 GLY A N 1
ATOM 2922 C CA . GLY A 1 357 ? 25.140 45.065 5.647 1.00 17.19 372 GLY A CA 1
ATOM 2923 C C . GLY A 1 357 ? 26.572 44.580 5.725 1.00 12.31 372 GLY A C 1
ATOM 2924 O O . GLY A 1 357 ? 26.820 43.384 5.932 1.00 16.25 372 GLY A O 1
ATOM 2925 N N . LYS A 1 358 ? 27.529 45.496 5.551 1.00 14.13 373 LYS A N 1
ATOM 2926 C CA . LYS A 1 358 ? 28.943 45.139 5.723 1.00 15.94 373 LYS A CA 1
ATOM 2927 C C . LYS A 1 358 ? 29.261 44.962 7.203 1.00 12.70 373 LYS A C 1
ATOM 2928 O O . LYS A 1 358 ? 29.209 45.926 7.984 1.00 16.08 373 LYS A O 1
ATOM 2934 N N . LEU A 1 359 ? 29.577 43.736 7.583 1.00 11.29 374 LEU A N 1
ATOM 2935 C CA . LEU A 1 359 ? 29.997 43.396 8.935 1.00 16.69 374 LEU A CA 1
ATOM 2936 C C . LEU A 1 359 ? 31.510 43.203 8.911 1.00 12.29 374 LEU A C 1
ATOM 2937 O O . LEU A 1 359 ? 32.018 42.308 8.237 1.00 15.84 374 LEU A O 1
ATOM 2942 N N . VAL A 1 360 ? 32.206 44.066 9.631 1.00 11.70 375 VAL A N 1
ATOM 2943 C CA . VAL A 1 360 ? 33.656 44.147 9.564 1.00 12.19 375 VAL A CA 1
ATOM 2944 C C . VAL A 1 360 ? 34.244 43.990 10.952 1.00 12.46 375 VAL A C 1
ATOM 2945 O O . VAL A 1 360 ? 33.733 44.563 11.925 1.00 14.13 375 VAL A O 1
ATOM 2955 N N . ALA A 1 361 ? 35.295 43.175 11.046 1.00 11.69 376 ALA A N 1
ATOM 2956 C CA . ALA A 1 361 ? 35.964 42.913 12.297 1.00 13.44 376 ALA A CA 1
ATOM 2957 C C . ALA A 1 361 ? 37.319 43.554 12.261 1.00 14.44 376 ALA A C 1
ATOM 2958 O O . ALA A 1 361 ? 38.091 43.265 11.333 1.00 12.38 376 ALA A O 1
ATOM 2960 N N . TYR A 1 362 ? 37.604 44.362 13.282 1.00 15.77 377 TYR A N 1
ATOM 2961 C CA . TYR A 1 362 ? 38.880 45.062 13.429 1.00 15.55 377 TYR A CA 1
ATOM 2962 C C . TYR A 1 362 ? 39.607 44.719 14.716 1.00 12.78 377 TYR A C 1
ATOM 2963 O O . TYR A 1 362 ? 38.980 44.461 15.752 1.00 14.86 377 TYR A O 1
ATOM 2972 N N . THR A 1 363 ? 40.941 44.736 14.649 1.00 12.16 378 THR A N 1
ATOM 2973 C CA . THR A 1 363 ? 41.742 44.870 15.831 1.00 8.58 378 THR A CA 1
ATOM 2974 C C . THR A 1 363 ? 42.538 46.171 15.668 1.00 10.39 378 THR A C 1
ATOM 2975 O O . THR A 1 363 ? 42.517 46.812 14.616 1.00 12.84 378 THR A O 1
ATOM 2982 N N . ILE A 1 364 ? 43.232 46.564 16.719 1.00 10.82 379 ILE A N 1
ATOM 2983 C CA . ILE A 1 364 ? 44.043 47.752 16.665 1.00 10.15 379 ILE A CA 1
ATOM 2984 C C . ILE A 1 364 ? 45.479 47.352 16.315 1.00 13.91 379 ILE A C 1
ATOM 2985 O O . ILE A 1 364 ? 46.086 46.551 17.011 1.00 15.41 379 ILE A O 1
ATOM 2995 N N . ARG A 1 365 ? 45.992 47.908 15.228 1.00 11.33 380 ARG A N 1
ATOM 2996 C CA . ARG A 1 365 ? 47.368 47.680 14.806 1.00 14.72 380 ARG A CA 1
ATOM 2997 C C . ARG A 1 365 ? 48.351 48.045 15.917 1.00 18.60 380 ARG A C 1
ATOM 2998 O O . ARG A 1 365 ? 48.196 49.089 16.566 1.00 15.48 380 ARG A O 1
ATOM 3006 N N . PRO A 1 366 ? 49.413 47.237 16.109 1.00 15.18 381 PRO A N 1
ATOM 3007 C CA . PRO A 1 366 ? 49.892 46.081 15.330 1.00 18.13 381 PRO A CA 1
ATOM 3008 C C . PRO A 1 366 ? 49.422 44.730 15.858 1.00 13.73 381 PRO A C 1
ATOM 3009 O O . PRO A 1 366 ? 50.028 43.690 15.536 1.00 15.47 381 PRO A O 1
ATOM 3013 N N . GLY A 1 367 ? 48.361 44.746 16.656 1.00 14.19 382 GLY A N 1
ATOM 3014 C CA . GLY A 1 367 ? 47.752 43.553 17.176 1.00 17.19 382 GLY A CA 1
ATOM 3015 C C . GLY A 1 367 ? 46.454 43.159 16.470 1.00 16.62 382 GLY A C 1
ATOM 3016 O O . GLY A 1 367 ? 45.887 42.143 16.911 1.00 24.06 382 GLY A O 1
#

Secondary structure (DSSP, 8-state):
-PPPP--------EEEEEEEE-TTTTTT-SS----EEETTEEEEE-TTSEEEEEETTT--EEEEEE--S-EEEEEEEETTEEEEEETTSEEEEEETTT--EEEEEE-SS---S--EE-SSEEEEE-TTSEEEEEETTT--EEEEEE-----TTEEE-PPPEE-SSEEEEE-TTSEEEEEETTT--EEEEEE-SPPP-SS-TTS-EEE---EEEETTEEEE--STTEEEEEETTT--EEEEEES---SEEEEETTEEEEEETTTEEEEEETTS-SEEEEE-TTTTS-PPPPEEETTEEEEE-TTSEEEEEETTT--EEEEEE--TT---SPPEEETTEEEEE-TTSEEEEEEETT-

Solvent-accessible surface area: 14437 Å² total; per-residue (Å²): 134,50,18,158,60,65,133,46,158,109,111,24,32,14,32,128,85,16,41,93,79,0,24,55,0,2,35,144,24,181,9,65,0,86,9,21,36,62,55,62,16,0,2,0,1,0,15,86,0,65,0,4,1,0,43,35,80,78,0,79,48,91,19,115,67,64,8,145,86,69,0,0,0,2,7,5,32,8,160,37,8,0,0,0,0,0,70,150,1,16,0,0,0,0,50,42,76,75,2,146,88,112,22,58,55,130,7,107,13,59,0,3,7,20,2,17,15,40,35,63,0,0,0,0,2,0,37,45,5,15,0,0,0,0,27,7,68,64,0,94,80,105,16,64,19,106,43,9,89,82,61,171,27,18,41,2,21,5,40,4,53,37,40,55,67,21,0,0,0,1,0,5,32,1,43,0,0,0,0,25,1,103,158,4,97,66,84,20,87,55,90,0,11,101,98,100,66,59,98,25,118,123,137,98,52,56,26,57,0,14,29,42,56,38,67,89,32,0,12,0,1,26,2,153,14,41,0,0,0,0,21,8,93,58,2,143,68,52,27,76,51,135,101,30,29,13,52,1,0,10,73,14,113,63,32,3,0,1,0,43,47,86,4,15,0,20,0,0,33,55,131,2,81,62,63,83,22,80,18,95,41,4,29,125,3,112,7,2,12,0,5,26,2,69,54,4,0,0,0,0,0,53,57,0,32,0,0,0,0,8,36,101,76,2,102,20,4,0,57,53,117,13,6,78,93,0,1,73,6,62,1,51,44,43,64,83,43,0,4,0,3,0,25,30,0,101,0,4,0,4,6,42,143,144,72